Protein AF-A0A444UXT3-F1 (afdb_monomer)

Solvent-accessible surface area (backbone atoms only — not comparable to full-atom values): 14516 Å² total; per-residue (Å²): 135,89,85,90,87,90,87,83,89,86,95,83,74,72,65,61,58,56,51,48,54,50,47,52,52,50,51,53,50,49,52,51,51,50,54,50,49,53,50,52,52,52,52,48,54,50,49,54,51,50,50,54,51,49,53,53,48,53,54,51,52,53,52,50,53,52,50,51,55,53,48,54,52,49,54,50,49,54,53,49,53,52,50,51,54,50,50,53,53,51,51,50,52,51,50,57,51,49,54,50,51,51,52,54,51,50,53,53,46,53,54,48,52,54,50,52,51,52,50,52,50,52,52,51,52,50,51,53,54,50,52,52,49,53,51,52,52,53,50,50,56,52,51,52,51,54,49,52,51,52,52,54,52,50,54,52,50,52,50,50,51,52,52,53,40,52,51,35,52,53,49,32,56,52,51,30,62,73,71,70,48,85,73,80,91,66,57,85,85,43,50,65,61,35,46,53,51,45,51,51,52,55,49,49,65,60,44,51,58,53,54,50,50,52,49,53,51,46,54,49,42,52,75,70,68,52,55,72,67,60,50,49,49,51,39,49,76,73,71,45,74,77,82,76,77,71,74,90,80,79,88,82,90,87,133

pLDDT: mean 83.23, std 18.37, range [33.72, 98.69]

InterPro domains:
  IPR025252 Domain of unknown function DUF4200 [PF13863] (17-72)
  IPR051147 Cilia- and flagella-associated domain-containing protein [PTHR21683] (71-203)

Sequence (255 aa):
MPEREDEYLTPATTPEKKRREMSEVKQALAAQKEEFQMKMESLQQRREELERREEQLKESLLKFNKFLKLQEIREMIGRFDTLISTREQLLRKASDNQEKLESQRLELHHFTEDKSTQVLYYNNELATLQGCLDQACSNTVKWESTWNHIQNTAAKKTLLLGQIKMASVNLLQLVNKQAGVQEADIPIEDTDGQLKRVRAEIASSFLLPKTLRIQCQASFLRQSGFSAELVSSFLIHSGFSAELASSDTQDSVQS

Mean predicted aligned error: 17.93 Å

Radius of gyration: 91.82 Å; Cα contacts (8 Å, |Δi|>4): 42; chains: 1; bounding box: 179×39×262 Å

Structure (mmCIF, N/CA/C/O backbone):
data_AF-A0A444UXT3-F1
#
_entry.id   AF-A0A444UXT3-F1
#
loop_
_atom_site.group_PDB
_atom_site.id
_atom_site.type_symbol
_atom_site.label_atom_id
_atom_site.label_alt_id
_atom_site.label_comp_id
_atom_site.label_asym_id
_atom_site.label_entity_id
_atom_site.label_seq_id
_atom_site.pdbx_PDB_ins_code
_atom_site.Cartn_x
_atom_site.Cartn_y
_atom_site.Cartn_z
_atom_site.occupancy
_atom_site.B_iso_or_equiv
_atom_site.auth_seq_id
_atom_site.auth_comp_id
_atom_site.auth_asym_id
_atom_site.auth_atom_id
_atom_site.pdbx_PDB_model_num
ATOM 1 N N . MET A 1 1 ? -97.685 27.937 139.722 1.00 45.00 1 MET A N 1
ATOM 2 C CA . MET A 1 1 ? -97.814 27.022 140.879 1.00 45.00 1 MET A CA 1
ATOM 3 C C . MET A 1 1 ? -99.124 26.281 140.709 1.00 45.00 1 MET A C 1
ATOM 5 O O . MET A 1 1 ? -100.055 26.959 140.280 1.00 45.00 1 MET A O 1
ATOM 9 N N . PRO A 1 2 ? -99.214 24.961 140.953 1.00 53.94 2 PRO A N 1
ATOM 10 C CA . PRO A 1 2 ? -98.415 24.117 141.874 1.00 53.94 2 PRO A CA 1
ATOM 11 C C . PRO A 1 2 ? -97.782 22.904 141.132 1.00 53.94 2 PRO A C 1
ATOM 13 O O . PRO A 1 2 ? -97.820 22.899 139.907 1.00 53.94 2 PRO A O 1
ATOM 16 N N . GLU A 1 3 ? -97.257 21.813 141.701 1.00 38.88 3 GLU A N 1
ATOM 17 C CA . GLU A 1 3 ? -96.342 21.453 142.811 1.00 38.88 3 GLU A CA 1
ATOM 18 C C . GLU A 1 3 ? -95.907 19.980 142.541 1.00 38.88 3 GLU A C 1
ATOM 20 O O . GLU A 1 3 ? -96.409 19.353 141.610 1.00 38.88 3 GLU A O 1
ATOM 25 N N . ARG A 1 4 ? -94.918 19.470 143.288 1.00 51.22 4 ARG A N 1
ATOM 26 C CA . ARG A 1 4 ? -94.124 18.231 143.092 1.00 51.22 4 ARG A CA 1
ATOM 27 C C . ARG A 1 4 ? -94.832 16.934 143.539 1.00 51.22 4 ARG A C 1
ATOM 29 O O . ARG A 1 4 ? -95.696 17.016 144.399 1.00 51.22 4 ARG A O 1
ATOM 36 N N . GLU A 1 5 ? -94.373 15.769 143.050 1.00 42.00 5 GLU A N 1
ATOM 37 C CA . GLU A 1 5 ? -93.672 14.713 143.836 1.00 42.00 5 GLU A CA 1
ATOM 38 C C . GLU A 1 5 ? -93.194 13.516 142.963 1.00 42.00 5 GLU A C 1
ATOM 40 O O . GLU A 1 5 ? -93.576 13.392 141.802 1.00 42.00 5 GLU A O 1
ATOM 45 N N . ASP A 1 6 ? -92.254 12.740 143.518 1.00 47.31 6 ASP A N 1
ATOM 46 C CA . ASP A 1 6 ? -91.139 11.968 142.924 1.00 47.31 6 ASP A CA 1
ATOM 47 C C . ASP A 1 6 ? -91.431 10.551 142.368 1.00 47.31 6 ASP A C 1
ATOM 49 O O . ASP A 1 6 ? -92.284 9.861 142.910 1.00 47.31 6 ASP A O 1
ATOM 53 N N . GLU A 1 7 ? -90.602 10.042 141.423 1.00 38.78 7 GLU A N 1
ATOM 54 C CA . GLU A 1 7 ? -90.198 8.607 141.376 1.00 38.78 7 GLU A CA 1
ATOM 55 C C . GLU A 1 7 ? -88.977 8.296 140.446 1.00 38.78 7 GLU A C 1
ATOM 57 O O . GLU A 1 7 ? -89.077 8.250 139.225 1.00 38.78 7 GLU A O 1
ATOM 62 N N . TYR A 1 8 ? -87.799 8.116 141.065 1.00 46.19 8 TYR A N 1
ATOM 63 C CA . TYR A 1 8 ? -86.639 7.242 140.751 1.00 46.19 8 TYR A CA 1
ATOM 64 C C . TYR A 1 8 ? -86.106 6.957 139.305 1.00 46.19 8 TYR A C 1
ATOM 66 O O . TYR A 1 8 ? -86.736 6.272 138.515 1.00 46.19 8 TYR A O 1
ATOM 74 N N . LEU A 1 9 ? -84.803 7.280 139.098 1.00 42.97 9 LEU A N 1
ATOM 75 C CA . LEU A 1 9 ? -83.731 6.550 138.342 1.00 42.97 9 LEU A CA 1
ATOM 76 C C . LEU A 1 9 ? -83.944 6.247 136.827 1.00 42.97 9 LEU A C 1
ATOM 78 O O . LEU A 1 9 ? -84.867 5.552 136.434 1.00 42.97 9 LEU A O 1
ATOM 82 N N . THR A 1 10 ? -83.039 6.572 135.883 1.00 42.78 10 THR A N 1
ATOM 83 C CA . THR A 1 10 ? -81.743 5.878 135.634 1.00 42.78 10 THR A CA 1
ATOM 84 C C . THR A 1 10 ? -80.995 6.511 134.421 1.00 42.78 10 THR A C 1
ATOM 86 O O . THR A 1 10 ? -81.644 6.842 133.427 1.00 42.78 10 THR A O 1
ATOM 89 N N . PRO A 1 11 ? -79.647 6.640 134.419 1.00 49.66 11 PRO A N 1
ATOM 90 C CA . PRO A 1 11 ? -78.851 7.167 133.299 1.00 49.66 11 PRO A CA 1
ATOM 91 C C . PRO A 1 11 ? -78.316 6.049 132.377 1.00 49.66 11 PRO A C 1
ATOM 93 O O . PRO A 1 11 ? -77.405 5.326 132.770 1.00 49.66 11 PRO A O 1
ATOM 96 N N . ALA A 1 12 ? -78.839 5.890 131.148 1.00 38.19 12 ALA A N 1
ATOM 97 C CA . ALA A 1 12 ? -78.372 4.80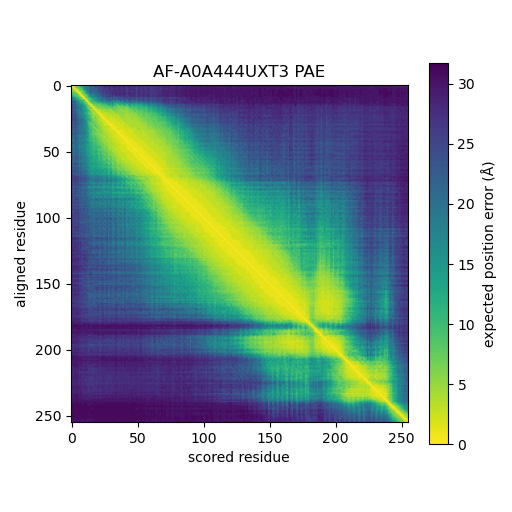9 130.253 1.00 38.19 12 ALA A CA 1
ATOM 98 C C . ALA A 1 12 ? -78.619 4.974 128.728 1.00 38.19 12 ALA A C 1
ATOM 100 O O . ALA A 1 12 ? -78.831 3.976 128.048 1.00 38.19 12 ALA A O 1
ATOM 101 N N . THR A 1 13 ? -78.593 6.175 128.131 1.00 49.41 13 THR A N 1
ATOM 102 C CA . THR A 1 13 ? -78.930 6.337 126.684 1.00 49.41 13 THR A CA 1
ATOM 103 C C . THR A 1 13 ? -77.852 6.967 125.790 1.00 49.41 13 THR A C 1
ATOM 105 O O . THR A 1 13 ? -78.017 7.036 124.573 1.00 49.41 13 THR A O 1
ATOM 108 N N . THR A 1 14 ? -76.690 7.345 126.325 1.00 54.53 14 THR A N 1
ATOM 109 C CA . THR A 1 14 ? -75.531 7.818 125.539 1.00 54.53 14 THR A CA 1
ATOM 110 C C . THR A 1 14 ? -74.633 6.742 124.885 1.00 54.53 14 THR A C 1
ATOM 112 O O . THR A 1 14 ? -73.992 7.082 123.886 1.00 54.53 14 THR A O 1
ATOM 115 N N . PRO A 1 15 ? -74.548 5.469 125.338 1.00 57.19 15 PRO A N 1
ATOM 116 C CA . PRO A 1 15 ? -73.658 4.488 124.704 1.00 57.19 15 PRO A CA 1
ATOM 117 C C . PRO A 1 15 ? -74.245 3.842 123.437 1.00 57.19 15 PRO A C 1
ATOM 119 O O . PRO A 1 15 ? -73.481 3.464 122.551 1.00 57.19 15 PRO A O 1
ATOM 122 N N . GLU A 1 16 ? -75.572 3.750 123.291 1.00 56.34 16 GLU A N 1
ATOM 123 C CA . GLU A 1 16 ? -76.188 3.075 122.134 1.00 56.34 16 GLU A CA 1
ATOM 124 C C . GLU A 1 16 ? -76.110 3.883 120.833 1.00 56.34 16 GLU A C 1
ATOM 126 O O . GLU A 1 16 ? -75.834 3.312 119.777 1.00 56.34 16 GLU A O 1
ATOM 131 N N . LYS A 1 17 ? -76.265 5.214 120.896 1.00 61.91 17 LYS A N 1
ATOM 132 C CA . LYS A 1 17 ? -76.068 6.099 119.731 1.00 61.91 17 LYS A CA 1
ATOM 133 C C . LYS A 1 17 ? -74.624 6.066 119.229 1.00 61.91 17 LYS A C 1
ATOM 135 O O . LYS A 1 17 ? -74.406 5.815 118.050 1.00 61.91 17 LYS A O 1
ATOM 140 N N . LYS A 1 18 ? -73.641 6.174 120.133 1.00 62.97 18 LYS A N 1
ATOM 141 C CA . LYS A 1 18 ? -72.213 6.035 119.790 1.00 62.97 18 LYS A CA 1
ATOM 142 C C . LYS A 1 18 ? -71.876 4.655 119.221 1.00 62.97 18 LYS A C 1
ATOM 144 O O . LYS A 1 18 ? -70.976 4.532 118.398 1.00 62.97 18 LYS A O 1
ATOM 149 N N . ARG A 1 19 ? -72.591 3.605 119.640 1.00 68.31 19 ARG A N 1
ATOM 150 C CA . ARG A 1 19 ? -72.420 2.239 119.125 1.00 68.31 19 ARG A CA 1
ATOM 151 C C . ARG A 1 19 ? -73.025 2.061 117.726 1.00 68.31 19 ARG A C 1
ATOM 153 O O . ARG A 1 19 ? -72.431 1.344 116.927 1.00 68.31 19 ARG A O 1
ATOM 160 N N . ARG A 1 20 ? -74.139 2.737 117.408 1.00 70.81 20 ARG A N 1
ATOM 161 C CA . ARG A 1 20 ? -74.702 2.809 116.043 1.00 70.81 20 ARG A CA 1
ATOM 162 C C . ARG A 1 20 ? -73.823 3.633 115.106 1.00 70.81 20 ARG A C 1
ATOM 164 O O . ARG A 1 20 ? -73.436 3.114 114.070 1.00 70.81 20 ARG A O 1
ATOM 171 N N . GLU A 1 21 ? -73.390 4.820 115.521 1.00 74.81 21 GLU A N 1
ATOM 172 C CA . GLU A 1 21 ? -72.454 5.658 114.753 1.00 74.81 21 GLU A CA 1
ATOM 173 C C . GLU A 1 21 ? -71.124 4.928 114.498 1.00 74.81 21 GLU A C 1
ATOM 175 O O . GLU A 1 21 ? -70.610 4.919 113.385 1.00 74.81 21 GLU A O 1
ATOM 180 N N . MET A 1 22 ? -70.582 4.224 115.500 1.00 74.31 22 MET A N 1
ATOM 181 C CA . MET A 1 22 ? -69.379 3.403 115.325 1.00 74.31 22 MET A CA 1
ATOM 182 C C . MET A 1 22 ? -69.622 2.192 114.410 1.00 74.31 22 MET A C 1
ATOM 184 O O . MET A 1 22 ? -68.702 1.770 113.715 1.00 74.31 22 MET A O 1
ATOM 188 N N . SER A 1 23 ? -70.830 1.621 114.403 1.00 78.88 23 SER A N 1
ATOM 189 C CA . SER A 1 23 ? -71.208 0.544 113.480 1.00 78.88 23 SER A CA 1
ATOM 190 C C . SER A 1 23 ? -71.317 1.055 112.044 1.00 78.88 23 SER A C 1
ATOM 192 O O . SER A 1 23 ? -70.774 0.424 111.147 1.00 78.88 23 SER A O 1
ATOM 194 N N . GLU A 1 24 ? -71.945 2.210 111.831 1.00 81.94 24 GLU A N 1
ATOM 195 C CA . GLU A 1 24 ? -72.079 2.863 110.523 1.00 81.94 24 GLU A CA 1
ATOM 196 C C . GLU A 1 24 ? -70.716 3.289 109.967 1.00 81.94 24 GLU A C 1
ATOM 198 O O . GLU A 1 24 ? -70.397 2.980 108.822 1.00 81.94 24 GLU A O 1
ATOM 203 N N . VAL A 1 25 ? -69.853 3.895 110.791 1.00 82.31 25 VAL A N 1
ATOM 204 C CA . VAL A 1 25 ? -68.474 4.242 110.406 1.00 82.31 25 VAL A CA 1
ATOM 205 C C . VAL A 1 25 ? -67.654 2.990 110.087 1.00 82.31 25 VAL A C 1
ATOM 207 O O . VAL A 1 25 ? -66.904 2.983 109.113 1.00 82.31 25 VAL A O 1
ATOM 210 N N . LYS A 1 26 ? -67.802 1.901 110.856 1.00 81.31 26 LYS A N 1
ATOM 211 C CA . LYS A 1 26 ? -67.137 0.619 110.557 1.00 81.31 26 LYS A CA 1
ATOM 212 C C . LYS A 1 26 ? -67.637 -0.004 109.255 1.00 81.31 26 LYS A C 1
ATOM 214 O O . LYS A 1 26 ? -66.832 -0.556 108.513 1.00 81.31 26 LYS A O 1
ATOM 219 N N . GLN A 1 27 ? -68.934 0.082 108.977 1.00 84.69 27 GLN A N 1
ATOM 220 C CA . GLN A 1 27 ? -69.543 -0.456 107.763 1.00 84.69 27 GLN A CA 1
ATOM 221 C C . GLN A 1 27 ? -69.148 0.373 106.529 1.00 84.69 27 GLN A C 1
ATOM 223 O O . GLN A 1 27 ? -68.786 -0.200 105.505 1.00 84.69 27 GLN A O 1
ATOM 228 N N . ALA A 1 28 ? -69.096 1.703 106.651 1.00 84.88 28 ALA A N 1
ATOM 229 C CA . ALA A 1 28 ? -68.577 2.606 105.623 1.00 84.88 28 ALA A CA 1
ATOM 230 C C . ALA A 1 28 ? -67.076 2.387 105.360 1.00 84.88 28 ALA A C 1
ATOM 232 O O . ALA A 1 28 ? -66.649 2.355 104.208 1.00 84.88 28 ALA A O 1
ATOM 233 N N . LEU A 1 29 ? -66.279 2.166 106.412 1.00 85.94 29 LEU A N 1
ATOM 234 C CA . LEU A 1 29 ? -64.861 1.820 106.290 1.00 85.94 29 LEU A CA 1
ATOM 235 C C . LEU A 1 29 ? -64.663 0.456 105.608 1.00 85.94 29 LEU A C 1
ATOM 237 O O . LEU A 1 29 ? -63.753 0.306 104.797 1.00 85.94 29 LEU A O 1
ATOM 241 N N . ALA A 1 30 ? -65.512 -0.532 105.911 1.00 86.62 30 ALA A N 1
ATOM 242 C CA . ALA A 1 30 ? -65.484 -1.839 105.256 1.00 86.62 30 ALA A CA 1
ATOM 243 C C . ALA A 1 30 ? -65.825 -1.733 103.760 1.00 86.62 30 ALA A C 1
ATOM 245 O O . ALA A 1 30 ? -65.075 -2.256 102.939 1.00 86.62 30 ALA A O 1
ATOM 246 N N . ALA A 1 31 ? -66.874 -0.983 103.408 1.00 87.81 31 ALA A N 1
ATOM 247 C CA . ALA A 1 31 ? -67.251 -0.724 102.019 1.00 87.81 31 ALA A CA 1
ATOM 248 C C . ALA A 1 31 ? -66.147 0.024 101.246 1.00 87.81 31 ALA A C 1
ATOM 250 O O . ALA A 1 31 ? -65.811 -0.351 100.126 1.00 87.81 31 ALA A O 1
ATOM 251 N N . GLN A 1 32 ? -65.513 1.031 101.859 1.00 89.12 32 GLN A N 1
ATOM 252 C CA . GLN A 1 32 ? -64.385 1.748 101.255 1.00 89.12 32 GLN A CA 1
ATOM 253 C C . GLN A 1 32 ? -63.178 0.826 101.023 1.00 89.12 32 GLN A C 1
ATOM 255 O O . GLN A 1 32 ? -62.493 0.937 100.006 1.00 89.12 32 GLN A O 1
ATOM 260 N N . LYS A 1 33 ? -62.911 -0.094 101.957 1.00 89.25 33 LYS A N 1
ATOM 261 C CA . LYS A 1 33 ? -61.823 -1.072 101.844 1.00 89.25 33 LYS A CA 1
ATOM 262 C C . LYS A 1 33 ? -62.081 -2.075 100.716 1.00 89.25 33 LYS A C 1
ATOM 264 O O . LYS A 1 33 ? -61.150 -2.415 99.995 1.00 89.25 33 LYS A O 1
ATOM 269 N N . GLU A 1 34 ? -63.327 -2.505 100.545 1.00 91.25 34 GLU A N 1
ATOM 270 C CA . GLU A 1 34 ? -63.758 -3.389 99.458 1.00 91.25 34 GLU A CA 1
ATOM 271 C C . GLU A 1 34 ? -63.701 -2.689 98.090 1.00 91.25 34 GLU A C 1
ATOM 273 O O . GLU A 1 34 ? -63.161 -3.241 97.134 1.00 91.25 34 GLU A O 1
ATOM 278 N N . GLU A 1 35 ? -64.141 -1.431 97.997 1.00 89.88 35 GLU A N 1
ATOM 279 C CA . GLU A 1 35 ? -64.020 -0.631 96.771 1.00 89.88 35 GLU A CA 1
ATOM 280 C C . GLU A 1 35 ? -62.550 -0.393 96.386 1.00 89.88 35 GLU A C 1
ATOM 282 O O . GLU A 1 35 ? -62.177 -0.488 95.212 1.00 89.88 35 GLU A O 1
ATOM 287 N N . PHE A 1 36 ? -61.694 -0.116 97.375 1.00 91.69 36 PHE A N 1
ATOM 288 C CA . PHE A 1 36 ? -60.255 0.013 97.163 1.00 91.69 36 PHE A CA 1
ATOM 289 C C . PHE A 1 36 ? -59.638 -1.310 96.696 1.00 91.69 36 PHE A C 1
ATOM 291 O O . PHE A 1 36 ? -58.827 -1.307 95.772 1.00 91.69 36 PHE A O 1
ATOM 298 N N . GLN A 1 37 ? -60.058 -2.437 97.278 1.00 92.88 37 GLN A N 1
ATOM 299 C CA . GLN A 1 37 ? -59.615 -3.773 96.881 1.00 92.88 37 GLN A CA 1
ATOM 300 C C . GLN A 1 37 ? -60.001 -4.088 95.427 1.00 92.88 37 GLN A C 1
ATOM 302 O O . GLN A 1 37 ? -59.131 -4.442 94.634 1.00 92.88 37 GLN A O 1
ATOM 307 N N . MET A 1 38 ? -61.258 -3.856 95.034 1.00 92.44 38 MET A N 1
ATOM 308 C CA . MET A 1 38 ? -61.710 -4.042 93.647 1.00 92.44 38 MET A CA 1
ATOM 309 C C . MET A 1 38 ? -60.954 -3.142 92.658 1.00 92.44 38 MET A C 1
ATOM 311 O O . MET A 1 38 ? -60.564 -3.583 91.575 1.00 92.44 38 MET A O 1
ATOM 315 N N . LYS A 1 39 ? -60.703 -1.874 93.022 1.00 93.00 39 LYS A N 1
ATOM 316 C CA . LYS A 1 39 ? -59.887 -0.955 92.208 1.00 93.00 39 LYS A CA 1
ATOM 317 C C . LYS A 1 39 ? -58.449 -1.450 92.066 1.00 93.00 39 LYS A C 1
ATOM 319 O O . LYS A 1 39 ? -57.904 -1.389 90.966 1.00 93.00 39 LYS A O 1
ATOM 324 N N . MET A 1 40 ? -57.844 -1.950 93.143 1.00 92.94 40 MET A N 1
ATOM 325 C CA . MET A 1 40 ? -56.494 -2.516 93.111 1.00 92.94 40 MET A CA 1
ATOM 326 C C . MET A 1 40 ? -56.416 -3.754 92.215 1.00 92.94 40 MET A C 1
ATOM 328 O O . MET A 1 40 ? -55.488 -3.855 91.418 1.00 92.94 40 MET A O 1
ATOM 332 N N . GLU A 1 41 ? -57.403 -4.647 92.274 1.00 94.00 41 GLU A N 1
ATOM 333 C CA . GLU A 1 41 ? -57.483 -5.830 91.407 1.00 94.00 41 GLU A CA 1
ATOM 334 C C . GLU A 1 41 ? -57.672 -5.455 89.931 1.00 94.00 41 GLU A C 1
ATOM 336 O O . GLU A 1 41 ? -56.974 -5.981 89.066 1.00 94.00 41 GLU A O 1
ATOM 341 N N . SER A 1 42 ? -58.543 -4.488 89.629 1.00 94.06 42 SER A N 1
ATOM 342 C CA . SER A 1 42 ? -58.733 -3.982 88.263 1.00 94.06 42 SER A CA 1
ATOM 343 C C . SER A 1 42 ? -57.463 -3.328 87.703 1.00 94.06 42 SER A C 1
ATOM 345 O O . SER A 1 42 ? -57.075 -3.587 86.561 1.00 94.06 42 SER A O 1
ATOM 347 N N . LEU A 1 43 ? -56.774 -2.516 88.513 1.00 94.81 43 LEU A N 1
ATOM 348 C CA . LEU A 1 43 ? -55.492 -1.915 88.140 1.00 94.81 43 LEU A CA 1
ATOM 349 C C . LEU A 1 43 ? -54.403 -2.974 87.942 1.00 94.81 43 LEU A C 1
ATOM 351 O O . LEU A 1 43 ? -53.591 -2.834 87.028 1.00 94.81 43 LEU A O 1
ATOM 355 N N . GLN A 1 44 ? -54.390 -4.026 88.762 1.00 94.31 44 GLN A N 1
ATOM 356 C CA . GLN A 1 44 ? -53.461 -5.146 88.637 1.00 94.31 44 GLN A CA 1
ATOM 357 C C . GLN A 1 44 ? -53.697 -5.919 87.332 1.00 94.31 44 GLN A C 1
ATOM 359 O O . GLN A 1 44 ? -52.768 -6.073 86.543 1.00 94.31 44 GLN A O 1
ATOM 364 N N . GLN A 1 45 ? -54.945 -6.291 87.034 1.00 95.56 45 GLN A N 1
ATOM 365 C CA . GLN A 1 45 ? -55.312 -6.933 85.766 1.00 95.56 45 GLN A CA 1
ATOM 366 C C . GLN A 1 45 ? -54.952 -6.062 84.562 1.00 95.56 45 GLN A C 1
ATOM 368 O O . GLN A 1 45 ? -54.437 -6.552 83.556 1.00 95.56 45 GLN A O 1
ATOM 373 N N . ARG A 1 46 ? -55.193 -4.748 84.659 1.00 95.25 46 ARG A N 1
ATOM 374 C CA . ARG A 1 46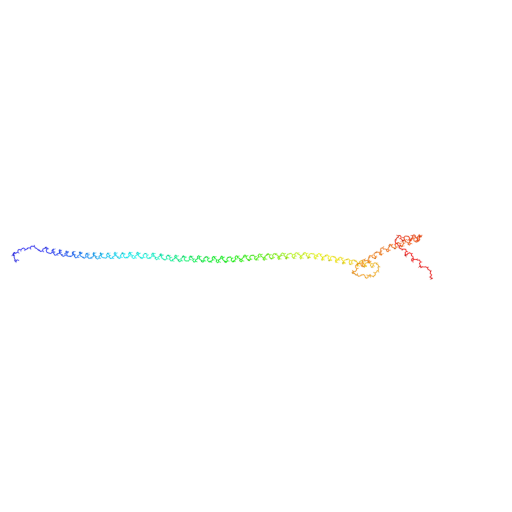 ? -54.841 -3.810 83.594 1.00 95.25 46 ARG A CA 1
ATOM 375 C C . ARG A 1 46 ? -53.330 -3.714 83.400 1.00 95.25 46 ARG A C 1
ATOM 377 O O . ARG A 1 46 ? -52.886 -3.614 82.260 1.00 95.25 46 ARG A O 1
ATOM 384 N N . ARG A 1 47 ? -52.551 -3.752 84.483 1.00 95.94 47 ARG A N 1
ATOM 385 C CA . ARG A 1 47 ? -51.085 -3.770 84.439 1.00 95.94 47 ARG A CA 1
ATOM 386 C C . ARG A 1 47 ? -50.578 -5.033 83.746 1.00 95.94 47 ARG A C 1
ATOM 388 O O . ARG A 1 47 ? -49.811 -4.914 82.802 1.00 95.94 47 ARG A O 1
ATOM 395 N N . GLU A 1 48 ? -51.081 -6.201 84.133 1.00 96.25 48 GLU A N 1
ATOM 396 C CA . GLU A 1 48 ? -50.720 -7.492 83.527 1.00 96.25 48 GLU A CA 1
ATOM 397 C C . GLU A 1 48 ? -51.130 -7.578 82.048 1.00 96.25 48 GLU A C 1
ATOM 399 O O . GLU A 1 48 ? -50.426 -8.155 81.219 1.00 96.25 48 GLU A O 1
ATOM 404 N N . GLU A 1 49 ? -52.274 -6.997 81.678 1.00 96.56 49 GLU A N 1
ATOM 405 C CA . GLU A 1 49 ? -52.688 -6.910 80.279 1.00 96.56 49 GLU A CA 1
ATOM 406 C C . GLU A 1 49 ? -51.773 -5.987 79.467 1.00 96.56 49 GLU A C 1
ATOM 408 O O . GLU A 1 49 ? -51.408 -6.324 78.339 1.00 96.56 49 GLU A O 1
ATOM 413 N N . LEU A 1 50 ? -51.408 -4.830 80.024 1.00 95.69 50 LEU A N 1
ATOM 414 C CA . LEU A 1 50 ? -50.470 -3.908 79.388 1.00 95.69 50 LEU A CA 1
ATOM 415 C C . LEU A 1 50 ? -49.089 -4.546 79.226 1.00 95.69 50 LEU A C 1
ATOM 417 O O . LEU A 1 50 ? -48.509 -4.418 78.154 1.00 95.69 50 LEU A O 1
ATOM 421 N N . GLU A 1 51 ? -48.614 -5.282 80.228 1.00 96.19 51 GLU A N 1
ATOM 422 C CA . GLU A 1 51 ? -47.330 -5.986 80.200 1.00 96.19 51 GLU A CA 1
ATOM 423 C C . GLU A 1 51 ? -47.310 -7.072 79.112 1.00 96.19 51 GLU A C 1
ATOM 425 O O . GLU A 1 51 ? -46.426 -7.075 78.255 1.00 96.19 51 GLU A O 1
ATOM 430 N N . ARG A 1 52 ? -48.369 -7.892 79.015 1.00 96.62 52 ARG A N 1
ATOM 431 C CA . ARG A 1 52 ? -48.525 -8.856 77.908 1.00 96.62 52 ARG A CA 1
ATOM 432 C C . ARG A 1 52 ? -48.542 -8.188 76.535 1.00 96.62 52 ARG A C 1
ATOM 434 O O . ARG A 1 52 ? -47.954 -8.704 75.586 1.00 96.62 52 ARG A O 1
ATOM 441 N N . ARG A 1 53 ? -49.244 -7.059 76.394 1.00 94.94 53 ARG A N 1
ATOM 442 C CA . ARG A 1 53 ? -49.287 -6.311 75.125 1.00 94.94 53 ARG A CA 1
ATOM 443 C C . ARG A 1 53 ? -47.923 -5.719 74.783 1.00 94.94 53 ARG A C 1
ATOM 445 O O . ARG A 1 53 ? -47.546 -5.719 73.614 1.00 94.94 53 ARG A O 1
ATOM 452 N N . GLU A 1 54 ? -47.187 -5.235 75.777 1.00 95.00 54 GLU A N 1
ATOM 453 C CA . GLU A 1 54 ? -45.832 -4.718 75.602 1.00 95.00 54 GLU A CA 1
ATOM 454 C C . GLU A 1 54 ? -44.881 -5.816 75.108 1.00 95.00 54 GLU A C 1
ATOM 456 O O . GLU A 1 54 ? -44.148 -5.598 74.143 1.00 95.00 54 GLU A O 1
ATOM 461 N N . GLU A 1 55 ? -44.928 -7.010 75.700 1.00 96.12 55 GLU A N 1
ATOM 462 C CA . GLU A 1 55 ? -44.127 -8.159 75.259 1.00 96.12 55 GLU A CA 1
ATOM 463 C C . GLU A 1 55 ? -44.470 -8.591 73.832 1.00 96.12 55 GLU A C 1
ATOM 465 O O . GLU A 1 55 ? -43.572 -8.751 73.000 1.00 96.12 55 GLU A O 1
ATOM 470 N N . GLN A 1 56 ? -45.760 -8.673 73.495 1.00 95.56 56 GLN A N 1
ATOM 471 C CA . GLN A 1 56 ? -46.201 -8.959 72.127 1.00 95.56 56 GLN A CA 1
ATOM 472 C C . GLN A 1 56 ? -45.703 -7.907 71.125 1.00 95.56 56 GLN A C 1
ATOM 474 O O . GLN A 1 56 ? -45.246 -8.256 70.031 1.00 95.56 56 GLN A O 1
ATOM 479 N N . LEU A 1 57 ? -45.742 -6.619 71.491 1.00 94.44 57 LEU A N 1
ATOM 480 C CA . LEU A 1 57 ? -45.198 -5.554 70.651 1.00 94.44 57 LEU A CA 1
ATOM 481 C C . LEU A 1 57 ? -43.684 -5.700 70.473 1.00 94.44 57 LEU A C 1
ATOM 483 O O . LEU A 1 57 ? -43.210 -5.634 69.337 1.00 94.44 57 LEU A O 1
ATOM 487 N N . LYS A 1 58 ? -42.930 -5.941 71.552 1.00 94.62 58 LYS A N 1
ATOM 488 C CA . LYS A 1 58 ? -41.474 -6.161 71.496 1.00 94.62 58 LYS A CA 1
ATOM 489 C C . LYS A 1 58 ? -41.128 -7.319 70.562 1.00 94.62 58 LYS A C 1
ATOM 491 O O . LYS A 1 58 ? -40.272 -7.166 69.690 1.00 94.62 58 LYS A O 1
ATOM 496 N N . GLU A 1 59 ? -41.831 -8.444 70.669 1.00 95.88 59 GLU A N 1
ATOM 497 C CA . GLU A 1 59 ? -41.637 -9.576 69.762 1.00 95.88 59 GLU A CA 1
ATOM 498 C C . GLU A 1 59 ? -41.944 -9.228 68.302 1.00 95.88 59 GLU A C 1
ATOM 500 O O . GLU A 1 59 ? -41.196 -9.613 67.397 1.00 95.88 59 GLU A O 1
ATOM 505 N N . SER A 1 60 ? -43.041 -8.508 68.052 1.00 94.00 60 SER A N 1
ATOM 506 C CA . SER A 1 60 ? -43.429 -8.099 66.699 1.00 94.00 60 SER A CA 1
ATOM 507 C C . SER A 1 60 ? -42.394 -7.159 66.069 1.00 94.00 60 SER A C 1
ATOM 509 O O . SER A 1 60 ? -42.017 -7.350 64.911 1.00 94.00 60 SER A O 1
ATOM 511 N N . LEU A 1 61 ? -41.844 -6.222 66.850 1.00 93.44 61 LEU A N 1
ATOM 512 C CA . LEU A 1 61 ? -40.792 -5.300 66.422 1.00 93.44 61 LEU A CA 1
ATOM 513 C C . LEU A 1 61 ? -39.489 -6.027 66.090 1.00 93.44 61 LEU A C 1
ATOM 515 O O . LEU A 1 61 ? -38.831 -5.682 65.105 1.00 93.44 61 LEU A O 1
ATOM 519 N N . LEU A 1 62 ? -39.120 -7.046 66.871 1.00 94.25 62 LEU A N 1
ATOM 520 C CA . LEU A 1 62 ? -37.948 -7.880 66.594 1.00 94.25 62 LEU A CA 1
ATOM 521 C C . LEU A 1 62 ? -38.120 -8.676 65.295 1.00 94.25 62 LEU A C 1
ATOM 523 O O . LEU A 1 62 ? -37.213 -8.698 64.458 1.00 94.25 62 LEU A O 1
ATOM 527 N N . LYS A 1 63 ? -39.292 -9.293 65.094 1.00 93.94 63 LYS A N 1
ATOM 528 C CA . LYS A 1 63 ? -39.628 -10.028 63.862 1.00 93.94 63 LYS A CA 1
ATOM 529 C C . LYS A 1 63 ? -39.597 -9.102 62.643 1.00 93.94 63 LYS A C 1
ATOM 531 O O . LYS A 1 63 ? -38.987 -9.454 61.634 1.00 93.94 63 LYS A O 1
ATOM 536 N N . PHE A 1 64 ? -40.179 -7.908 62.758 1.00 92.81 64 PHE A N 1
ATOM 537 C CA . PHE A 1 64 ? -40.199 -6.907 61.693 1.00 92.81 64 PHE A CA 1
ATOM 538 C C . PHE A 1 64 ? -38.792 -6.404 61.341 1.00 92.81 64 PHE A C 1
ATOM 540 O O . PHE A 1 64 ? -38.408 -6.427 60.174 1.00 92.81 64 PHE A O 1
ATOM 547 N N . ASN A 1 65 ? -37.972 -6.056 62.339 1.00 91.56 65 ASN A N 1
ATOM 548 C CA . ASN A 1 65 ? -36.576 -5.665 62.112 1.00 91.56 65 ASN A CA 1
ATOM 549 C C . ASN A 1 65 ? -35.766 -6.768 61.423 1.00 91.56 65 ASN A C 1
ATOM 551 O O . ASN A 1 65 ? -34.991 -6.497 60.507 1.00 91.56 65 ASN A O 1
ATOM 555 N N . LYS A 1 66 ? -35.940 -8.026 61.847 1.00 93.00 66 LYS A N 1
ATOM 556 C CA . LYS A 1 66 ? -35.271 -9.166 61.211 1.00 93.00 66 LYS A CA 1
ATOM 557 C C . LYS A 1 66 ? -35.714 -9.328 59.757 1.00 93.00 66 LYS A C 1
ATOM 559 O O . LYS A 1 66 ? -34.873 -9.576 58.899 1.00 93.00 66 LYS A O 1
ATOM 564 N N . PHE A 1 67 ? -37.009 -9.183 59.480 1.00 93.62 67 PHE A N 1
ATOM 565 C CA . PHE A 1 67 ? -37.537 -9.238 58.120 1.00 93.62 67 PHE A CA 1
ATOM 566 C C . PHE A 1 67 ? -36.925 -8.151 57.232 1.00 93.62 67 PHE A C 1
ATOM 568 O O . PHE A 1 67 ? -36.417 -8.490 56.166 1.00 93.62 67 PHE A O 1
ATOM 575 N N . LEU A 1 68 ? -36.902 -6.891 57.685 1.00 91.19 68 LEU A N 1
ATOM 576 C CA . LEU A 1 68 ? -36.309 -5.780 56.933 1.00 91.19 68 LEU A CA 1
ATOM 577 C C . LEU A 1 68 ? -34.837 -6.040 56.598 1.00 91.19 68 LEU A C 1
ATOM 579 O O . LEU A 1 68 ? -34.469 -6.014 55.428 1.00 91.19 68 LEU A O 1
ATOM 583 N N . LYS A 1 69 ? -34.024 -6.420 57.593 1.00 92.88 69 LYS A N 1
ATOM 584 C CA . LYS A 1 69 ? -32.607 -6.762 57.374 1.00 92.88 69 LYS A CA 1
ATOM 585 C C . LYS A 1 69 ? -32.430 -7.882 56.346 1.00 92.88 69 LYS A C 1
ATOM 587 O O . LYS A 1 69 ? -31.541 -7.822 55.506 1.00 92.88 69 LYS A O 1
ATOM 592 N N . LEU A 1 70 ? -33.273 -8.917 56.395 1.00 91.75 70 LEU A N 1
ATOM 593 C CA . LEU A 1 70 ? -33.213 -10.021 55.432 1.00 91.75 70 LEU A CA 1
ATOM 594 C C . LEU A 1 70 ? -33.655 -9.607 54.021 1.00 91.75 70 LEU A C 1
ATOM 596 O O . LEU A 1 70 ? -33.149 -10.176 53.055 1.00 91.75 70 LEU A O 1
ATOM 600 N N . GLN A 1 71 ? -34.588 -8.660 53.889 1.00 94.19 71 GLN A N 1
ATOM 601 C CA . GLN A 1 71 ? -34.964 -8.106 52.585 1.00 94.19 71 GLN A CA 1
ATOM 602 C C . GLN A 1 71 ? -33.832 -7.269 51.990 1.00 94.19 71 GLN A C 1
ATOM 604 O O . GLN A 1 71 ? -33.452 -7.517 50.851 1.00 94.19 71 GLN A O 1
ATOM 609 N N . GLU A 1 72 ? -33.219 -6.379 52.771 1.00 94.06 72 GLU A N 1
ATOM 610 C CA . GLU A 1 72 ? -32.077 -5.568 52.321 1.00 94.06 72 GLU A CA 1
ATOM 611 C C . GLU A 1 72 ? -30.906 -6.439 51.843 1.00 94.06 72 GLU A C 1
ATOM 613 O O . GLU A 1 72 ? -30.330 -6.190 50.783 1.00 94.06 72 GLU A O 1
ATOM 618 N N . ILE A 1 73 ? -30.585 -7.508 52.583 1.00 93.88 73 ILE A N 1
ATOM 619 C CA . ILE A 1 73 ? -29.542 -8.464 52.187 1.00 93.88 73 ILE A CA 1
ATOM 620 C C . ILE A 1 73 ? -29.915 -9.164 50.873 1.00 93.88 73 ILE A C 1
ATOM 622 O O . ILE A 1 73 ? -29.065 -9.304 49.996 1.00 93.88 73 ILE A O 1
ATOM 626 N N . ARG A 1 74 ? -31.175 -9.585 50.701 1.00 95.19 74 ARG A N 1
ATOM 627 C CA . ARG A 1 74 ? -31.633 -10.212 49.449 1.00 95.19 74 ARG A CA 1
ATOM 628 C C . ARG A 1 74 ? -31.560 -9.261 48.260 1.00 95.19 74 ARG A C 1
ATOM 630 O O . ARG A 1 74 ? -31.080 -9.664 47.204 1.00 95.19 74 ARG A O 1
ATOM 637 N N . GLU A 1 75 ? -31.999 -8.017 48.422 1.00 95.94 75 GLU A N 1
ATOM 638 C CA . GLU A 1 75 ? -31.889 -7.000 47.374 1.00 95.94 75 GLU A CA 1
ATOM 639 C C . GLU A 1 75 ? -30.428 -6.736 47.003 1.00 95.94 75 GLU A C 1
ATOM 641 O O . GLU A 1 75 ? -30.094 -6.632 45.822 1.00 95.94 75 GLU A O 1
ATOM 646 N N . MET A 1 76 ? -29.546 -6.665 48.002 1.00 95.88 76 MET A N 1
ATOM 647 C CA . MET A 1 76 ? -28.113 -6.497 47.788 1.00 95.88 76 MET A CA 1
ATOM 648 C C . MET A 1 76 ? -27.529 -7.663 46.980 1.00 95.88 76 MET A C 1
ATOM 650 O O . MET A 1 76 ? -26.831 -7.416 45.999 1.00 95.88 76 MET A O 1
ATOM 654 N N . ILE A 1 77 ? -27.857 -8.912 47.332 1.00 96.12 77 ILE A N 1
ATOM 655 C CA . ILE A 1 77 ? -27.433 -10.101 46.576 1.00 96.12 77 ILE A CA 1
ATOM 656 C C . ILE A 1 77 ? -27.935 -10.028 45.128 1.00 96.12 77 ILE A C 1
ATOM 658 O O . ILE A 1 77 ? -27.132 -10.155 44.210 1.00 96.12 77 ILE A O 1
ATOM 662 N N . GLY A 1 78 ? -29.215 -9.709 44.900 1.00 96.69 78 GLY A N 1
ATOM 663 C CA . GLY A 1 78 ? -29.763 -9.601 43.541 1.00 96.69 78 GLY A CA 1
ATOM 664 C C . GLY A 1 78 ? -29.081 -8.522 42.685 1.00 96.69 78 GLY A C 1
ATOM 665 O O . GLY A 1 78 ? -28.855 -8.714 41.485 1.00 96.69 78 GLY A O 1
ATOM 666 N N . ARG A 1 79 ? -28.684 -7.395 43.294 1.00 97.00 79 ARG A N 1
ATOM 667 C CA . ARG A 1 79 ? -27.867 -6.370 42.619 1.00 97.00 79 ARG A CA 1
ATOM 668 C C . ARG A 1 79 ? -26.477 -6.902 42.272 1.00 97.00 79 ARG A C 1
ATOM 670 O O . ARG A 1 79 ? -26.002 -6.643 41.168 1.00 97.00 79 ARG A O 1
ATOM 677 N N . PHE A 1 80 ? -25.841 -7.645 43.179 1.00 97.81 80 PHE A N 1
ATOM 678 C CA . PHE A 1 80 ? -24.543 -8.269 42.919 1.00 97.81 80 PHE A CA 1
ATOM 679 C C . PHE A 1 80 ? -24.614 -9.310 41.802 1.00 97.81 80 PHE A C 1
ATOM 681 O O . PHE A 1 80 ? -23.776 -9.266 40.907 1.00 97.81 80 PHE A O 1
ATOM 688 N N . ASP A 1 81 ? -25.633 -10.165 41.784 1.00 98.06 81 ASP A N 1
ATOM 689 C CA . ASP A 1 81 ? -25.831 -11.151 40.716 1.00 98.06 81 ASP A CA 1
ATOM 690 C C . ASP A 1 81 ? -25.984 -10.467 39.352 1.00 98.06 81 ASP A C 1
ATOM 692 O O . ASP A 1 81 ? -25.342 -10.845 38.369 1.00 98.06 81 ASP A O 1
ATOM 696 N N . THR A 1 82 ? -26.769 -9.386 39.303 1.00 97.75 82 THR A N 1
ATOM 697 C CA . THR A 1 82 ? -26.935 -8.579 38.087 1.00 97.75 82 THR A CA 1
ATOM 698 C C . THR A 1 82 ? -25.611 -7.946 37.649 1.00 97.75 82 THR A C 1
ATOM 700 O O . THR A 1 82 ? -25.277 -7.955 36.460 1.00 97.75 82 THR A O 1
ATOM 703 N N . LEU A 1 83 ? -24.826 -7.417 38.593 1.00 98.44 83 LEU A N 1
ATOM 704 C CA . LEU A 1 83 ? -23.528 -6.804 38.311 1.00 98.44 83 LEU A CA 1
ATOM 705 C C . LEU A 1 83 ? -22.509 -7.831 37.800 1.00 98.44 83 LEU A C 1
ATOM 707 O O . LEU A 1 83 ? -21.783 -7.54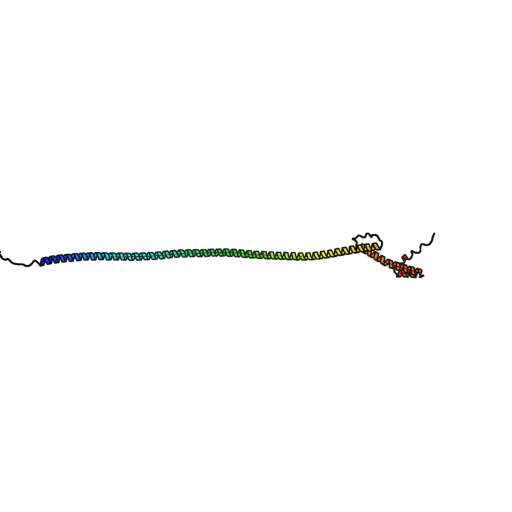4 36.849 1.00 98.44 83 LEU A O 1
ATOM 711 N N . ILE A 1 84 ? -22.472 -9.025 38.392 1.00 98.19 84 ILE A N 1
ATOM 712 C CA . ILE A 1 84 ? -21.604 -10.128 37.964 1.00 98.19 84 ILE A CA 1
ATOM 713 C C . ILE A 1 84 ? -22.002 -10.588 36.560 1.00 98.19 84 ILE A C 1
ATOM 715 O O . ILE A 1 84 ? -21.145 -10.641 35.679 1.00 98.19 84 ILE A O 1
ATOM 719 N N . SER A 1 85 ? -23.295 -10.816 36.311 1.00 98.25 85 SER A N 1
ATOM 720 C CA . SER A 1 85 ? -23.798 -11.188 34.984 1.00 98.25 85 SER A CA 1
ATOM 721 C C . SER A 1 85 ? -23.426 -10.146 33.925 1.00 98.25 85 SER A C 1
ATOM 723 O O . SER A 1 85 ? -22.908 -10.481 32.857 1.00 98.25 85 SER A O 1
ATOM 725 N N . THR A 1 86 ? -23.594 -8.861 34.248 1.00 98.00 86 THR A N 1
ATOM 726 C CA . THR A 1 86 ? -23.220 -7.758 33.352 1.00 98.00 86 THR A CA 1
ATOM 727 C C . THR A 1 86 ? -21.712 -7.730 33.103 1.00 98.00 86 THR A C 1
ATOM 729 O O . THR A 1 86 ? -21.277 -7.598 31.960 1.00 98.00 86 THR A O 1
ATOM 732 N N . ARG A 1 87 ? -20.893 -7.898 34.148 1.00 98.19 87 ARG A N 1
ATOM 733 C CA . ARG A 1 87 ? -19.430 -7.964 34.030 1.00 98.19 87 ARG A CA 1
ATOM 734 C C . ARG A 1 87 ? -19.000 -9.100 33.107 1.00 98.19 87 ARG A C 1
ATOM 736 O O . ARG A 1 87 ? -18.164 -8.881 32.236 1.00 98.19 87 ARG A O 1
ATOM 743 N N . GLU A 1 88 ? -19.562 -10.292 33.269 1.00 98.38 88 GLU A N 1
ATOM 744 C CA . GLU A 1 88 ? -19.251 -11.429 32.404 1.00 98.38 88 GLU A CA 1
ATOM 745 C C . GLU A 1 88 ? -19.636 -11.170 30.948 1.00 98.38 88 GLU A C 1
ATOM 747 O O . GLU A 1 88 ? -18.864 -11.487 30.046 1.00 98.38 88 GLU A O 1
ATOM 752 N N . GLN A 1 89 ? -20.804 -10.572 30.702 1.00 98.44 89 GLN A N 1
ATOM 753 C CA . GLN A 1 89 ? -21.228 -10.203 29.350 1.00 98.44 89 GLN A CA 1
ATOM 754 C C . GLN A 1 89 ? -20.284 -9.179 28.714 1.00 98.44 89 GLN A C 1
ATOM 756 O O . GLN A 1 89 ? -19.959 -9.296 27.533 1.00 98.44 89 GLN A O 1
ATOM 761 N N . LEU A 1 90 ? -19.831 -8.184 29.482 1.00 98.50 90 LEU A N 1
ATOM 762 C CA . LEU A 1 90 ? -18.874 -7.186 29.006 1.00 98.50 90 LEU A CA 1
ATOM 763 C C . LEU A 1 90 ? -17.513 -7.811 28.694 1.00 98.50 90 LEU A C 1
ATOM 765 O O . LEU A 1 90 ? -16.937 -7.490 27.659 1.00 98.50 90 LEU A O 1
ATOM 769 N N . LEU A 1 91 ? -17.026 -8.728 29.534 1.00 98.50 91 LEU A N 1
ATOM 770 C CA . LEU A 1 91 ? -15.774 -9.447 29.282 1.00 98.50 91 LEU A CA 1
ATOM 771 C C . LEU A 1 91 ? -15.858 -10.315 28.022 1.00 98.50 91 LEU A C 1
ATOM 773 O O . LEU A 1 91 ? -14.945 -10.268 27.204 1.00 98.50 91 LEU A O 1
ATOM 777 N N . ARG A 1 92 ? -16.967 -11.040 27.819 1.00 98.50 92 ARG A N 1
ATOM 778 C CA . ARG A 1 92 ? -17.196 -11.817 26.588 1.00 98.50 92 ARG A CA 1
ATOM 779 C C . ARG A 1 92 ? -17.194 -10.916 25.357 1.00 98.50 92 ARG A C 1
ATOM 781 O O . ARG A 1 92 ? -16.439 -11.158 24.429 1.00 98.50 92 ARG A O 1
ATOM 788 N N . LYS A 1 93 ? -17.947 -9.811 25.389 1.00 98.06 93 LYS A N 1
ATOM 789 C CA . LYS A 1 93 ? -17.970 -8.839 24.283 1.00 98.06 93 LYS A CA 1
ATOM 790 C C . LYS A 1 93 ? -16.603 -8.217 24.008 1.00 98.06 93 LYS A C 1
ATOM 792 O O . LYS A 1 93 ? -16.275 -7.979 22.851 1.00 98.06 93 LYS A O 1
ATOM 797 N N . ALA A 1 94 ? -15.823 -7.926 25.048 1.00 98.06 94 ALA A N 1
ATOM 798 C CA . ALA A 1 94 ? -14.467 -7.414 24.887 1.00 98.06 94 ALA A CA 1
ATOM 799 C C . ALA A 1 94 ? -13.562 -8.449 24.201 1.00 98.06 94 ALA A C 1
ATOM 801 O O . ALA A 1 94 ? -12.844 -8.080 23.278 1.00 98.06 94 ALA A O 1
ATOM 802 N N . SER A 1 95 ? -13.657 -9.725 24.592 1.00 98.19 95 SER A N 1
ATOM 803 C CA . SER A 1 95 ? -12.937 -10.834 23.948 1.00 98.19 95 SER A CA 1
ATOM 804 C C . SER A 1 95 ? -13.340 -10.996 22.482 1.00 98.19 95 SER A C 1
ATOM 806 O O . SER A 1 95 ? -12.484 -10.935 21.607 1.00 98.19 95 SER A O 1
ATOM 808 N N . ASP A 1 96 ? -14.641 -11.088 22.191 1.00 98.38 96 ASP A N 1
ATOM 809 C CA . ASP A 1 96 ? -15.150 -11.261 20.824 1.00 98.38 96 ASP A CA 1
ATOM 810 C C . ASP A 1 96 ? -14.736 -10.098 19.909 1.00 98.38 96 ASP A C 1
ATOM 812 O O . ASP A 1 96 ? -14.432 -10.279 18.730 1.00 98.38 96 ASP A O 1
ATOM 816 N N . ASN A 1 97 ? -14.754 -8.871 20.437 1.00 97.94 97 ASN A N 1
ATOM 817 C CA . ASN A 1 97 ? -14.319 -7.697 19.690 1.00 97.94 97 ASN A CA 1
ATOM 818 C C . ASN A 1 97 ? -12.803 -7.698 19.470 1.00 97.94 97 ASN A C 1
ATOM 820 O O . ASN A 1 97 ? -12.363 -7.303 18.392 1.00 97.94 97 ASN A O 1
ATOM 824 N N . GLN A 1 98 ? -12.021 -8.147 20.455 1.00 98.12 98 GLN A N 1
ATOM 825 C CA . GLN A 1 98 ? -10.571 -8.279 20.334 1.00 98.12 98 GLN A CA 1
ATOM 826 C C . GLN A 1 98 ? -10.200 -9.311 19.264 1.00 98.12 98 GLN A C 1
ATOM 828 O O . GLN A 1 98 ? -9.393 -9.008 18.392 1.00 98.12 98 GLN A O 1
ATOM 833 N N . GLU A 1 99 ? -10.843 -10.479 19.259 1.00 98.38 99 GLU A N 1
ATOM 834 C CA . GLU A 1 99 ? -10.617 -11.520 18.249 1.00 98.38 99 GLU A CA 1
ATOM 835 C C . GLU A 1 99 ? -10.969 -11.033 16.837 1.00 98.38 99 GLU A C 1
ATOM 837 O O . GLU A 1 99 ? -10.211 -11.243 15.888 1.00 98.38 99 GLU A O 1
ATOM 842 N N . LYS A 1 100 ? -12.088 -10.311 16.683 1.00 98.25 100 LYS A N 1
ATOM 843 C CA . LYS A 1 100 ? -12.464 -9.697 15.397 1.00 98.25 100 LYS A CA 1
ATOM 844 C C . LYS A 1 100 ? -11.446 -8.658 14.939 1.00 98.25 100 LYS A C 1
ATOM 846 O O . LYS A 1 100 ? -11.088 -8.642 13.763 1.00 98.25 100 LYS A O 1
ATOM 851 N N . LEU A 1 101 ? -10.982 -7.804 15.852 1.00 98.50 101 LEU A N 1
ATOM 852 C CA . LEU A 1 101 ? -9.963 -6.799 15.560 1.00 98.50 101 LEU A CA 1
ATOM 853 C C . LEU A 1 101 ? -8.655 -7.466 15.118 1.00 98.50 101 LEU A C 1
ATOM 855 O O . LEU A 1 101 ? -8.057 -7.047 14.132 1.00 98.50 101 LEU A O 1
ATOM 859 N N . GLU A 1 102 ? -8.220 -8.512 15.819 1.00 98.25 102 GLU A N 1
ATOM 860 C CA . GLU A 1 102 ? -7.012 -9.267 15.482 1.00 98.25 102 GLU A CA 1
ATOM 861 C C . GLU A 1 102 ? -7.137 -9.975 14.131 1.00 98.25 102 GLU A C 1
ATOM 863 O O . GLU A 1 102 ? -6.216 -9.890 13.320 1.00 98.25 102 GLU A O 1
ATOM 868 N N . SER A 1 103 ? -8.289 -10.586 13.840 1.00 98.31 103 SER A N 1
ATOM 869 C CA . SER A 1 103 ? -8.559 -11.218 12.545 1.00 98.31 103 SER A CA 1
ATOM 870 C C . SER A 1 103 ? -8.507 -10.211 11.392 1.00 98.31 103 SER A C 1
ATOM 872 O O . SER A 1 103 ? -7.801 -10.446 10.413 1.00 98.31 103 SER A O 1
ATOM 874 N N . GLN A 1 104 ? -9.178 -9.062 11.527 1.00 98.12 104 GLN A N 1
ATOM 875 C CA . GLN A 1 104 ? -9.148 -7.997 10.516 1.00 98.12 104 GLN A CA 1
ATOM 876 C C . GLN A 1 104 ? -7.748 -7.400 10.352 1.00 98.12 104 GLN A C 1
ATOM 878 O O . GLN A 1 104 ? -7.316 -7.091 9.242 1.00 98.12 104 GLN A O 1
ATOM 883 N N . ARG A 1 105 ? -7.012 -7.246 11.458 1.00 98.44 105 ARG A N 1
ATOM 884 C CA . ARG A 1 105 ? -5.637 -6.747 11.441 1.00 98.44 105 ARG A CA 1
ATOM 885 C C . ARG A 1 105 ? -4.702 -7.713 10.718 1.00 98.44 105 ARG A C 1
ATOM 887 O O . ARG A 1 105 ? -3.844 -7.249 9.972 1.00 98.44 105 ARG A O 1
ATOM 894 N N . LEU A 1 106 ? -4.863 -9.020 10.922 1.00 98.50 106 LEU A N 1
ATOM 895 C CA . LEU A 1 106 ? -4.069 -10.043 10.244 1.00 98.50 106 LEU A CA 1
ATOM 896 C C . LEU A 1 106 ? -4.368 -10.087 8.740 1.00 98.50 106 LEU A C 1
ATOM 898 O O . LEU A 1 106 ? -3.439 -10.132 7.938 1.00 98.50 106 LEU A O 1
ATOM 902 N N . GLU A 1 107 ? -5.642 -10.012 8.351 1.00 98.38 107 GLU A N 1
ATOM 903 C CA . GLU A 1 107 ? -6.046 -9.965 6.941 1.00 98.38 107 GLU A CA 1
ATOM 904 C C . GLU A 1 107 ? -5.464 -8.734 6.232 1.00 98.38 107 GLU A C 1
ATOM 906 O O . GLU A 1 107 ? -4.859 -8.844 5.163 1.00 98.38 107 GLU A O 1
ATOM 911 N N . LEU A 1 108 ? -5.564 -7.561 6.865 1.00 98.44 108 LEU A N 1
ATOM 912 C CA . LEU A 1 108 ? -4.984 -6.328 6.337 1.00 98.44 108 LEU A CA 1
ATOM 913 C C . LEU A 1 108 ? -3.455 -6.401 6.248 1.00 98.44 108 LEU A C 1
ATOM 915 O O . LEU A 1 108 ? -2.875 -5.890 5.287 1.00 98.44 108 LEU A O 1
ATOM 919 N N . HIS A 1 109 ? -2.801 -7.031 7.226 1.00 98.38 109 HIS A N 1
ATOM 920 C CA . HIS A 1 109 ? -1.356 -7.246 7.206 1.00 98.38 109 HIS A CA 1
ATOM 921 C C . HIS A 1 109 ? -0.942 -8.083 5.995 1.00 98.38 109 HIS A C 1
ATOM 923 O O . HIS A 1 109 ? -0.125 -7.623 5.201 1.00 98.38 109 HIS A O 1
ATOM 929 N N . HIS A 1 110 ? -1.570 -9.246 5.800 1.00 98.50 110 HIS A N 1
ATOM 930 C CA . HIS A 1 110 ? -1.290 -10.129 4.666 1.00 98.50 110 HIS A CA 1
ATOM 931 C C . HIS A 1 110 ? -1.527 -9.422 3.327 1.00 98.50 110 HIS A C 1
ATOM 933 O O . HIS A 1 110 ? -0.668 -9.436 2.450 1.00 98.50 110 HIS A O 1
ATOM 939 N N . PHE A 1 111 ? -2.660 -8.727 3.178 1.00 98.50 111 PHE A N 1
ATOM 940 C CA . PHE A 1 111 ? -2.950 -7.968 1.962 1.00 98.50 111 PHE A CA 1
ATOM 941 C C . PHE A 1 111 ? -1.890 -6.893 1.683 1.00 98.50 111 PHE A C 1
ATOM 943 O O . PHE A 1 111 ? -1.483 -6.690 0.539 1.00 98.50 111 PHE A O 1
ATOM 950 N N . THR A 1 112 ? -1.427 -6.198 2.723 1.00 98.38 112 THR A N 1
ATOM 951 C CA . THR A 1 112 ? -0.407 -5.151 2.589 1.00 98.38 112 THR A CA 1
ATOM 952 C C . THR A 1 112 ? 0.949 -5.738 2.204 1.00 98.38 112 THR A C 1
ATOM 954 O O . THR A 1 112 ? 1.618 -5.184 1.332 1.00 98.38 112 THR A O 1
ATOM 957 N N . GLU A 1 113 ? 1.347 -6.862 2.800 1.00 98.56 113 GLU A N 1
ATOM 958 C CA . GLU A 1 113 ? 2.584 -7.571 2.453 1.00 98.56 113 GLU A CA 1
ATOM 959 C C . GLU A 1 113 ? 2.563 -8.081 1.009 1.00 98.56 113 GLU A C 1
ATOM 961 O O . GLU A 1 113 ? 3.509 -7.832 0.254 1.00 98.56 113 GLU A O 1
ATOM 966 N N . ASP A 1 114 ? 1.462 -8.706 0.586 1.00 98.38 114 ASP A N 1
ATOM 967 C CA . ASP A 1 114 ? 1.274 -9.175 -0.789 1.00 98.38 114 ASP A CA 1
ATOM 968 C C . ASP A 1 114 ? 1.392 -8.022 -1.785 1.00 98.38 114 ASP A C 1
ATOM 970 O O . ASP A 1 114 ? 2.106 -8.104 -2.790 1.00 98.38 114 ASP A O 1
ATOM 974 N N . LYS A 1 115 ? 0.710 -6.907 -1.502 1.00 98.06 115 LYS A N 1
ATOM 975 C CA . LYS A 1 115 ? 0.737 -5.731 -2.375 1.00 98.06 115 LYS A CA 1
ATOM 976 C C . LYS A 1 115 ? 2.100 -5.059 -2.389 1.00 98.06 115 LYS A C 1
ATOM 978 O O . LYS A 1 115 ? 2.554 -4.672 -3.462 1.00 98.06 115 LYS A O 1
ATOM 983 N N . SER A 1 116 ? 2.778 -4.973 -1.249 1.00 98.44 116 SER A N 1
ATOM 984 C CA . SER A 1 116 ? 4.156 -4.482 -1.164 1.00 98.44 116 SER A CA 1
ATOM 985 C C . SER A 1 116 ? 5.098 -5.329 -2.027 1.00 98.44 116 SER A C 1
ATOM 987 O O . SER A 1 116 ? 5.863 -4.797 -2.833 1.00 98.44 116 SER A O 1
ATOM 989 N N . THR A 1 117 ? 4.965 -6.654 -1.955 1.00 98.25 117 THR A N 1
ATOM 990 C CA . THR A 1 117 ? 5.751 -7.599 -2.761 1.00 98.25 117 THR A CA 1
ATOM 991 C C . THR A 1 117 ? 5.470 -7.424 -4.253 1.00 98.25 117 THR A C 1
ATOM 993 O O . THR A 1 117 ? 6.394 -7.386 -5.065 1.00 98.25 117 THR A O 1
ATOM 996 N N . GLN A 1 118 ? 4.203 -7.236 -4.624 1.00 98.50 118 GLN A N 1
ATOM 997 C CA . GLN A 1 118 ? 3.798 -6.995 -6.005 1.00 98.50 118 GLN A CA 1
ATOM 998 C C . GLN A 1 118 ? 4.338 -5.659 -6.548 1.00 98.50 118 GLN A C 1
ATOM 1000 O O . GLN A 1 118 ? 4.794 -5.598 -7.689 1.00 98.50 118 GLN A O 1
ATOM 1005 N N . VAL A 1 119 ? 4.347 -4.600 -5.734 1.00 98.56 119 VAL A N 1
ATOM 1006 C CA . VAL A 1 119 ? 4.956 -3.310 -6.101 1.00 98.56 119 VAL A CA 1
ATOM 1007 C C . VAL A 1 119 ? 6.458 -3.465 -6.330 1.00 98.56 119 VAL A C 1
ATOM 1009 O O . VAL A 1 119 ? 6.975 -2.959 -7.324 1.00 98.56 119 VAL A O 1
ATOM 1012 N N . LEU A 1 120 ? 7.164 -4.193 -5.460 1.00 98.50 120 LEU A N 1
ATOM 1013 C CA . LEU A 1 120 ? 8.592 -4.469 -5.645 1.00 98.50 120 LEU A CA 1
ATOM 1014 C C . LEU A 1 120 ? 8.861 -5.256 -6.931 1.00 98.50 120 LEU A C 1
ATOM 1016 O O . LEU A 1 120 ? 9.801 -4.930 -7.655 1.00 98.50 120 LEU A O 1
ATOM 1020 N N . TYR A 1 121 ? 8.025 -6.249 -7.239 1.00 98.56 121 TYR A N 1
ATOM 1021 C CA . TYR A 1 121 ? 8.121 -7.012 -8.482 1.00 98.56 121 TYR A CA 1
ATOM 1022 C C . TYR A 1 121 ? 8.008 -6.104 -9.714 1.00 98.56 121 TYR A C 1
ATOM 1024 O O . TYR A 1 121 ? 8.926 -6.082 -10.535 1.00 98.56 121 TYR A O 1
ATOM 1032 N N . TYR A 1 122 ? 6.945 -5.301 -9.813 1.00 98.50 122 TYR A N 1
ATOM 1033 C CA . TYR A 1 122 ? 6.753 -4.412 -10.962 1.00 98.50 122 TYR A CA 1
ATOM 1034 C C . TYR A 1 122 ? 7.803 -3.303 -11.040 1.00 98.50 122 TYR A C 1
ATOM 1036 O O . TYR A 1 122 ? 8.205 -2.930 -12.137 1.00 98.50 122 TYR A O 1
ATOM 1044 N N . ASN A 1 123 ? 8.296 -2.797 -9.907 1.00 98.62 123 ASN A N 1
ATOM 1045 C CA . ASN A 1 123 ? 9.396 -1.832 -9.904 1.00 98.62 123 ASN A CA 1
ATOM 1046 C C . ASN A 1 123 ? 10.689 -2.440 -10.459 1.00 98.62 123 ASN A C 1
ATOM 1048 O O . ASN A 1 123 ? 11.393 -1.786 -11.227 1.00 98.62 123 ASN A O 1
ATOM 1052 N N . ASN A 1 124 ? 10.993 -3.689 -10.103 1.00 98.50 124 ASN A N 1
ATOM 1053 C CA . ASN A 1 124 ? 12.143 -4.395 -10.660 1.00 98.50 124 ASN A CA 1
ATOM 1054 C C . ASN A 1 124 ? 11.965 -4.649 -12.160 1.00 98.50 124 ASN A C 1
ATOM 1056 O O . ASN A 1 124 ? 12.888 -4.397 -12.931 1.00 98.50 124 ASN A O 1
ATOM 1060 N N . GLU A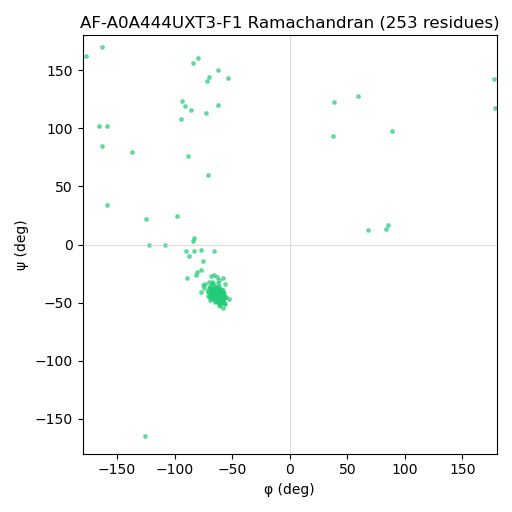 1 125 ? 10.781 -5.086 -12.593 1.00 98.62 125 GLU A N 1
ATOM 1061 C CA . GLU A 1 125 ? 10.475 -5.268 -14.014 1.00 98.62 125 GLU A CA 1
ATOM 1062 C C . GLU A 1 125 ? 10.619 -3.946 -14.786 1.00 98.62 125 GLU A C 1
ATOM 1064 O O . GLU A 1 125 ? 11.323 -3.888 -15.795 1.00 98.62 125 GLU A O 1
ATOM 1069 N N . LEU A 1 126 ? 10.069 -2.851 -14.257 1.00 98.56 126 LEU A N 1
ATOM 1070 C CA . LEU A 1 126 ? 10.210 -1.514 -14.828 1.00 98.56 126 LEU A CA 1
ATOM 1071 C C . LEU A 1 126 ? 11.682 -1.098 -14.949 1.00 98.56 126 LEU A C 1
ATOM 1073 O O . LEU A 1 126 ? 12.086 -0.588 -15.991 1.00 98.56 126 LEU A O 1
ATOM 1077 N N . ALA A 1 127 ? 12.499 -1.356 -13.924 1.00 98.62 127 ALA A N 1
ATOM 1078 C CA . ALA A 1 127 ? 13.929 -1.067 -13.962 1.00 98.62 127 ALA A CA 1
ATOM 1079 C C . ALA A 1 127 ? 14.655 -1.880 -15.048 1.00 98.62 127 ALA A C 1
ATOM 1081 O O . ALA A 1 127 ? 15.507 -1.337 -15.754 1.00 98.62 127 ALA A O 1
ATOM 1082 N N . THR A 1 128 ? 14.300 -3.157 -15.232 1.00 98.69 128 THR A N 1
ATOM 1083 C CA . THR A 1 128 ? 14.881 -3.976 -16.310 1.00 98.69 128 THR A CA 1
ATOM 1084 C C . THR A 1 128 ? 14.499 -3.456 -17.692 1.00 98.69 128 THR A C 1
ATOM 1086 O O . THR A 1 128 ? 15.370 -3.299 -18.548 1.00 98.69 128 THR A O 1
ATOM 1089 N N . LEU A 1 129 ? 13.224 -3.112 -17.896 1.00 98.56 129 LEU A N 1
ATOM 1090 C CA . LEU A 1 129 ? 12.731 -2.560 -19.156 1.00 98.56 129 LEU A CA 1
ATOM 1091 C C . LEU A 1 129 ? 13.384 -1.211 -19.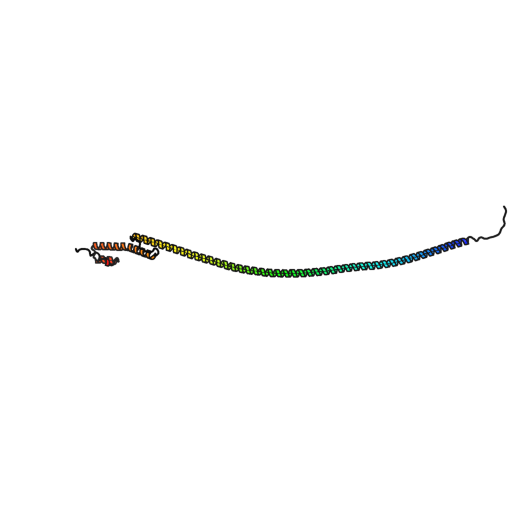469 1.00 98.56 129 LEU A C 1
ATOM 1093 O O . LEU A 1 129 ? 13.806 -0.986 -20.604 1.00 98.56 129 LEU A O 1
ATOM 1097 N N . GLN A 1 130 ? 13.533 -0.346 -18.464 1.00 98.69 130 GLN A N 1
ATOM 1098 C CA . GLN A 1 130 ? 14.230 0.928 -18.607 1.00 98.69 130 GLN A CA 1
ATOM 1099 C C . GLN A 1 130 ? 15.698 0.719 -19.001 1.00 98.69 130 GLN A C 1
ATOM 1101 O O . GLN A 1 130 ? 16.173 1.352 -19.941 1.00 98.69 130 GLN A O 1
ATOM 1106 N N . GLY A 1 131 ? 16.400 -0.225 -18.366 1.00 98.69 131 GLY A N 1
ATOM 1107 C CA . GLY A 1 131 ? 17.778 -0.560 -18.733 1.00 98.69 131 GLY A CA 1
ATOM 1108 C C . GLY A 1 131 ? 17.908 -1.068 -20.174 1.00 98.69 131 GLY A C 1
ATOM 1109 O O . GLY A 1 131 ? 18.832 -0.681 -20.893 1.00 98.69 131 GLY A O 1
ATOM 1110 N N . CYS A 1 132 ? 16.960 -1.890 -20.638 1.00 98.50 132 CYS A N 1
ATOM 1111 C CA . CYS A 1 132 ? 16.911 -2.330 -22.033 1.00 98.50 132 CYS A CA 1
ATOM 1112 C C . CYS A 1 132 ? 16.688 -1.160 -23.002 1.00 98.50 132 CYS A C 1
ATOM 1114 O O . CYS A 1 132 ? 17.347 -1.097 -24.045 1.00 98.50 132 CYS A O 1
ATOM 1116 N N . LEU A 1 133 ? 15.792 -0.229 -22.657 1.00 98.56 133 LEU A N 1
ATOM 1117 C CA . LEU A 1 133 ? 15.530 0.971 -23.450 1.00 98.56 133 LEU A CA 1
ATOM 1118 C C . LEU A 1 133 ? 16.781 1.851 -23.548 1.00 98.56 133 LEU A C 1
ATOM 1120 O O . LEU A 1 133 ? 17.188 2.215 -24.651 1.00 98.56 133 LEU A O 1
ATOM 1124 N N . ASP A 1 134 ? 17.430 2.133 -22.421 1.00 98.56 134 ASP A N 1
ATOM 1125 C CA . ASP A 1 134 ? 18.633 2.964 -22.367 1.00 98.56 134 ASP A CA 1
ATOM 1126 C C . ASP A 1 134 ? 19.767 2.354 -23.208 1.00 98.56 134 ASP A C 1
ATOM 1128 O O . ASP A 1 134 ? 20.460 3.056 -23.954 1.00 98.56 134 ASP A O 1
ATOM 1132 N N . GLN A 1 135 ? 19.914 1.026 -23.172 1.00 98.62 135 GLN A N 1
ATOM 1133 C CA . GLN A 1 135 ? 20.890 0.309 -23.988 1.00 98.62 135 GLN A CA 1
ATOM 1134 C C . GLN A 1 135 ? 20.579 0.400 -25.491 1.00 98.62 135 GLN A C 1
ATOM 1136 O O . GLN A 1 135 ? 21.491 0.617 -26.299 1.00 98.62 135 GLN A O 1
ATOM 1141 N N . ALA A 1 136 ? 19.311 0.247 -25.883 1.00 98.12 136 ALA A N 1
ATOM 1142 C CA . ALA A 1 136 ? 18.881 0.370 -27.275 1.00 98.12 136 ALA A CA 1
ATOM 1143 C C . ALA A 1 136 ? 19.079 1.801 -27.804 1.00 98.12 136 ALA A C 1
ATOM 1145 O O . ALA A 1 136 ? 19.620 1.991 -28.899 1.00 98.12 136 ALA A O 1
ATOM 1146 N N . CYS A 1 137 ? 18.730 2.808 -27.002 1.00 98.31 137 CYS A N 1
ATOM 1147 C CA . CYS A 1 137 ? 18.968 4.216 -27.307 1.00 98.31 137 CYS A CA 1
ATOM 1148 C C . CYS A 1 137 ? 20.467 4.511 -27.464 1.00 98.31 137 CYS A C 1
ATOM 1150 O O . CYS A 1 137 ? 20.874 5.100 -28.465 1.00 98.31 137 CYS A O 1
ATOM 1152 N N . SER A 1 138 ? 21.312 4.031 -26.543 1.00 98.44 138 SER A N 1
ATOM 1153 C CA . SER A 1 138 ? 22.773 4.178 -26.641 1.00 98.44 138 SER A CA 1
ATOM 1154 C C . SER A 1 138 ? 23.325 3.580 -27.938 1.00 98.44 138 SER A C 1
ATOM 1156 O O . SER A 1 138 ? 24.142 4.200 -28.622 1.00 98.44 138 SER A O 1
ATOM 1158 N N . ASN A 1 139 ? 22.858 2.387 -28.314 1.00 98.31 139 ASN A N 1
ATOM 1159 C CA . ASN A 1 139 ? 23.271 1.738 -29.556 1.00 98.31 139 ASN A CA 1
ATOM 1160 C C . ASN A 1 139 ? 22.811 2.518 -30.792 1.00 98.31 139 ASN A C 1
ATOM 1162 O O . ASN A 1 139 ? 23.588 2.666 -31.733 1.00 98.31 139 ASN A O 1
ATOM 1166 N N . THR A 1 140 ? 21.591 3.053 -30.776 1.00 98.38 140 THR A N 1
ATOM 1167 C CA . THR A 1 140 ? 21.054 3.874 -31.871 1.00 98.38 140 THR A CA 1
ATOM 1168 C C . THR A 1 140 ? 21.929 5.101 -32.111 1.00 98.38 140 THR A C 1
ATOM 1170 O O . THR A 1 140 ? 22.388 5.310 -33.231 1.00 98.38 140 THR A O 1
ATOM 1173 N N . VAL A 1 141 ? 22.270 5.839 -31.049 1.00 98.31 141 VAL A N 1
ATOM 1174 C CA . VAL A 1 141 ? 23.154 7.015 -31.133 1.00 98.31 141 VAL A CA 1
ATOM 1175 C C . VAL A 1 141 ? 24.544 6.643 -31.666 1.00 98.31 141 VAL A C 1
ATOM 1177 O O . VAL A 1 141 ? 25.119 7.370 -32.480 1.00 98.31 141 VAL A O 1
ATOM 1180 N N . LYS A 1 142 ? 25.100 5.493 -31.255 1.00 98.12 142 LYS A N 1
ATOM 1181 C CA . LYS A 1 142 ? 26.386 5.007 -31.789 1.00 98.12 142 LYS A CA 1
ATOM 1182 C C . LYS A 1 142 ? 26.307 4.761 -33.293 1.00 98.12 142 LYS A C 1
ATOM 1184 O O . LYS A 1 142 ? 27.161 5.254 -34.029 1.00 98.12 142 LYS A O 1
ATOM 1189 N N . TRP A 1 143 ? 25.295 4.027 -33.753 1.00 98.06 143 TRP A N 1
ATOM 1190 C CA . TRP A 1 143 ? 25.139 3.721 -35.174 1.00 98.06 143 TRP A CA 1
ATOM 1191 C C . TRP A 1 143 ? 24.872 4.973 -36.005 1.00 98.06 143 TRP A C 1
ATOM 1193 O O . TRP A 1 143 ? 25.476 5.127 -37.064 1.00 98.06 143 TRP A O 1
ATOM 1203 N N . GLU A 1 144 ? 24.079 5.911 -35.497 1.00 98.50 144 GLU A N 1
ATOM 1204 C CA . GLU A 1 144 ? 23.853 7.207 -36.137 1.00 98.50 144 GLU A CA 1
ATOM 1205 C C . GLU A 1 144 ? 25.163 7.989 -36.319 1.00 98.50 144 GLU A C 1
ATOM 1207 O O . GLU A 1 144 ? 25.449 8.489 -37.407 1.00 98.50 144 GLU A O 1
ATOM 1212 N N . SER A 1 145 ? 26.021 8.017 -35.295 1.00 98.25 145 SER A N 1
ATOM 1213 C CA . SER A 1 145 ? 27.349 8.633 -35.391 1.00 98.25 145 SER A CA 1
ATOM 1214 C C . SER A 1 145 ? 28.222 7.965 -36.461 1.00 98.25 145 SER A C 1
ATOM 1216 O O . SER A 1 145 ? 28.807 8.648 -37.310 1.00 98.25 145 SER A O 1
ATOM 1218 N N . THR A 1 146 ? 28.269 6.626 -36.490 1.00 98.31 146 THR A N 1
ATOM 1219 C CA . THR A 1 146 ? 29.031 5.899 -37.523 1.00 98.31 146 THR A CA 1
ATOM 1220 C C . THR A 1 146 ? 28.487 6.148 -38.930 1.00 98.31 146 THR A C 1
ATOM 1222 O O . THR A 1 146 ? 29.267 6.358 -39.861 1.00 98.31 146 THR A O 1
ATOM 1225 N N . TRP A 1 147 ? 27.163 6.198 -39.083 1.00 98.31 147 TRP A N 1
ATOM 1226 C CA . TRP A 1 147 ? 26.503 6.472 -40.352 1.00 98.31 147 TRP A CA 1
ATOM 1227 C C . TRP A 1 147 ? 26.812 7.886 -40.846 1.00 98.31 147 TRP A C 1
ATOM 1229 O O . TRP A 1 147 ? 27.251 8.057 -41.984 1.00 98.31 147 TRP A O 1
ATOM 1239 N N . ASN A 1 148 ? 26.711 8.886 -39.967 1.00 98.25 148 ASN A N 1
ATOM 1240 C CA . ASN A 1 148 ? 27.081 10.267 -40.269 1.00 98.25 148 ASN A CA 1
ATOM 1241 C C . ASN A 1 148 ? 28.548 10.379 -40.711 1.00 98.25 148 ASN A C 1
ATOM 1243 O O . ASN A 1 148 ? 28.864 11.119 -41.645 1.00 98.25 148 ASN A O 1
ATOM 1247 N N . HIS A 1 149 ? 29.465 9.631 -40.090 1.00 98.06 149 HIS A N 1
ATOM 1248 C CA . HIS A 1 149 ? 30.869 9.618 -40.503 1.00 98.06 149 HIS A CA 1
ATOM 1249 C C . HIS A 1 149 ? 31.065 9.037 -41.914 1.00 98.06 149 HIS A C 1
ATOM 1251 O O . HIS A 1 149 ? 31.790 9.618 -42.732 1.00 98.06 149 HIS A O 1
ATOM 1257 N N . ILE A 1 150 ? 30.401 7.918 -42.218 1.00 98.12 150 ILE A N 1
ATOM 1258 C CA . ILE A 1 150 ? 30.432 7.294 -43.547 1.00 98.12 150 ILE A CA 1
ATOM 1259 C C . ILE A 1 150 ? 29.859 8.254 -44.590 1.00 98.12 150 ILE A C 1
ATOM 1261 O O . ILE A 1 150 ? 30.505 8.508 -45.608 1.00 98.12 150 ILE A O 1
ATOM 1265 N N . GLN A 1 151 ? 28.696 8.845 -44.313 1.00 98.25 151 GLN A N 1
ATOM 1266 C CA . GLN A 1 151 ? 28.032 9.790 -45.203 1.00 98.25 151 GLN A CA 1
ATOM 1267 C C . GLN A 1 151 ? 28.908 11.019 -45.479 1.00 98.25 151 GLN A C 1
ATOM 1269 O O . GLN A 1 151 ? 29.100 11.390 -46.637 1.00 98.25 151 GLN A O 1
ATOM 1274 N N . ASN A 1 152 ? 29.511 11.609 -44.444 1.00 98.00 152 ASN A N 1
ATOM 1275 C CA . ASN A 1 152 ? 30.425 12.743 -44.591 1.00 98.00 152 ASN A CA 1
ATOM 1276 C C . ASN A 1 152 ? 31.659 12.384 -45.428 1.00 98.00 152 ASN A C 1
ATOM 1278 O O . ASN A 1 152 ? 32.114 13.177 -46.254 1.00 98.00 152 ASN A O 1
ATOM 1282 N N . THR A 1 153 ? 32.206 11.184 -45.238 1.00 98.19 153 THR A N 1
ATOM 1283 C CA . THR A 1 153 ? 33.355 10.707 -46.017 1.00 98.19 153 THR A CA 1
ATOM 1284 C C . THR A 1 153 ? 32.979 10.485 -47.480 1.00 98.19 153 THR A C 1
ATOM 1286 O O . THR A 1 153 ? 33.723 10.896 -48.372 1.00 98.19 153 THR A O 1
ATOM 1289 N N . ALA A 1 154 ? 31.816 9.889 -47.743 1.00 98.44 154 ALA A N 1
ATOM 1290 C CA . ALA A 1 154 ? 31.291 9.712 -49.091 1.00 98.44 154 ALA A CA 1
ATOM 1291 C C . ALA A 1 154 ? 31.058 11.064 -49.783 1.00 98.44 154 ALA A C 1
ATOM 1293 O O . ALA A 1 154 ? 31.544 11.260 -50.892 1.00 98.44 154 ALA A O 1
ATOM 1294 N N . ALA A 1 155 ? 30.431 12.031 -49.104 1.00 98.12 155 ALA A N 1
ATOM 1295 C CA . ALA A 1 155 ? 30.214 13.378 -49.632 1.00 98.12 155 ALA A CA 1
ATOM 1296 C C . ALA A 1 155 ? 31.533 14.072 -50.016 1.00 98.12 155 ALA A C 1
ATOM 1298 O O . ALA A 1 155 ? 31.644 14.627 -51.110 1.00 98.12 155 ALA A O 1
ATOM 1299 N N . LYS A 1 156 ? 32.569 13.972 -49.166 1.00 97.94 156 LYS A N 1
ATOM 1300 C CA . LYS A 1 156 ? 33.916 14.486 -49.474 1.00 97.94 156 LYS A CA 1
ATOM 1301 C C . LYS A 1 156 ? 34.522 13.817 -50.709 1.00 97.94 156 LYS A C 1
ATOM 1303 O O . LYS A 1 156 ? 35.069 14.511 -51.563 1.00 97.94 156 LYS A O 1
ATOM 1308 N N . LYS A 1 157 ? 34.421 12.488 -50.829 1.00 97.88 157 LYS A N 1
ATOM 1309 C CA . LYS A 1 157 ? 34.926 11.749 -52.001 1.00 97.88 157 LYS A CA 1
ATOM 1310 C C . LYS A 1 157 ? 34.179 12.125 -53.282 1.00 97.88 157 LYS A C 1
ATOM 1312 O O . LYS A 1 157 ? 34.825 12.344 -54.302 1.00 97.88 157 LYS A O 1
ATOM 1317 N N . THR A 1 158 ? 32.855 12.257 -53.225 1.00 97.25 158 THR A N 1
ATOM 1318 C CA . THR A 1 158 ? 32.033 12.698 -54.360 1.00 97.25 158 THR A CA 1
ATOM 1319 C C . THR A 1 158 ? 32.412 14.109 -54.804 1.00 97.25 158 THR A C 1
ATOM 1321 O O . THR A 1 158 ? 32.570 14.346 -56.000 1.00 97.25 158 THR A O 1
ATOM 1324 N N . LEU A 1 159 ? 32.632 15.030 -53.858 1.00 97.56 159 LEU A N 1
ATOM 1325 C CA . LEU A 1 159 ? 33.082 16.388 -54.167 1.00 97.56 159 LEU A CA 1
ATOM 1326 C C . LEU A 1 159 ? 34.460 16.392 -54.841 1.00 97.56 159 LEU A C 1
ATOM 1328 O O . LEU A 1 159 ? 34.621 17.027 -55.881 1.00 97.56 159 LEU A O 1
ATOM 1332 N N . LEU A 1 160 ? 35.436 15.664 -54.287 1.00 96.94 160 LEU A N 1
ATOM 1333 C CA . LEU A 1 160 ? 36.777 15.551 -54.873 1.00 96.94 160 LEU A CA 1
ATOM 1334 C C . LEU A 1 160 ? 36.730 14.961 -56.284 1.00 96.94 160 LEU A C 1
ATOM 1336 O O . LEU A 1 160 ? 37.381 15.480 -57.187 1.00 96.94 160 LEU A O 1
ATOM 1340 N N . LEU A 1 161 ? 35.931 13.914 -56.498 1.00 95.19 161 LEU A N 1
ATOM 1341 C CA . LEU A 1 161 ? 35.748 13.328 -57.823 1.00 95.19 161 LEU A CA 1
ATOM 1342 C C . LEU A 1 161 ? 35.158 14.350 -58.805 1.00 95.19 161 LEU A C 1
ATOM 1344 O O . LEU A 1 161 ? 35.648 14.467 -59.925 1.00 95.19 161 LEU A O 1
ATOM 1348 N N . GLY A 1 162 ? 34.154 15.122 -58.380 1.00 93.62 162 GLY A N 1
ATOM 1349 C CA . GLY A 1 162 ? 33.592 16.216 -59.174 1.00 93.62 162 GLY A CA 1
ATOM 1350 C C . GLY A 1 162 ? 34.630 17.288 -59.522 1.00 93.62 162 GLY A C 1
ATOM 1351 O O . GLY A 1 162 ? 34.730 17.696 -60.676 1.00 93.62 162 GLY A O 1
ATOM 1352 N N . GLN A 1 163 ? 35.460 17.695 -58.558 1.00 95.50 163 GLN A N 1
ATOM 1353 C CA . GLN A 1 163 ? 36.541 18.663 -58.778 1.00 95.50 163 GLN A CA 1
ATOM 1354 C C . GLN A 1 163 ? 37.593 18.146 -59.771 1.00 95.50 163 GLN A C 1
ATOM 1356 O O . GLN A 1 163 ? 37.988 18.881 -60.674 1.00 95.50 163 GLN A O 1
ATOM 1361 N N . ILE A 1 164 ? 38.012 16.881 -59.648 1.00 93.88 164 ILE A N 1
ATOM 1362 C CA . ILE A 1 164 ? 38.971 16.249 -60.568 1.00 93.88 164 ILE A CA 1
ATOM 1363 C C . ILE A 1 164 ? 38.395 16.172 -61.985 1.00 93.88 164 ILE A C 1
ATOM 1365 O O . ILE A 1 164 ? 39.095 16.509 -62.944 1.00 93.88 164 ILE A O 1
ATOM 1369 N N . LYS A 1 165 ? 37.124 15.765 -62.118 1.00 93.00 165 LYS A N 1
ATOM 1370 C CA . LYS A 1 165 ? 36.409 15.731 -63.402 1.00 93.00 165 LYS A CA 1
ATOM 1371 C C . LYS A 1 165 ? 36.409 17.107 -64.067 1.00 93.00 165 LYS A C 1
ATOM 1373 O O . LYS A 1 165 ? 36.854 17.232 -65.203 1.00 93.00 165 LYS A O 1
ATOM 1378 N N . MET A 1 166 ? 36.006 18.149 -63.338 1.00 92.12 166 MET A N 1
ATOM 1379 C CA . MET A 1 166 ? 35.988 19.518 -63.865 1.00 92.12 166 MET A CA 1
ATOM 1380 C C . MET A 1 166 ? 37.386 20.011 -64.255 1.00 92.12 166 MET A C 1
ATOM 1382 O O . MET A 1 166 ? 37.554 20.594 -65.323 1.00 92.12 166 MET A O 1
ATOM 1386 N N . ALA A 1 167 ? 38.405 19.753 -63.431 1.00 93.50 167 ALA A N 1
ATOM 1387 C CA . ALA A 1 167 ? 39.778 20.141 -63.743 1.00 93.50 167 ALA A CA 1
ATOM 1388 C C . ALA A 1 167 ? 40.302 19.440 -65.006 1.00 93.50 167 ALA A C 1
ATOM 1390 O O . ALA A 1 167 ? 40.955 20.074 -65.830 1.00 93.50 167 ALA A O 1
ATOM 1391 N N . SER A 1 168 ? 39.980 18.160 -65.188 1.00 91.88 168 SER A N 1
ATOM 1392 C CA . SER A 1 168 ? 40.420 17.362 -66.337 1.00 91.88 168 SER A CA 1
ATOM 1393 C C . SER A 1 168 ? 39.777 17.836 -67.641 1.00 91.88 168 SER A C 1
ATOM 1395 O O . SER A 1 168 ? 40.490 18.051 -68.622 1.00 91.88 168 SER A O 1
ATOM 1397 N N . VAL A 1 169 ? 38.467 18.110 -67.633 1.00 89.69 169 VAL A N 1
ATOM 1398 C CA . VAL A 1 169 ? 37.766 18.722 -68.774 1.00 89.69 169 VAL A CA 1
ATOM 1399 C C . VAL A 1 169 ? 38.348 20.099 -69.092 1.00 89.69 169 VAL A C 1
ATOM 1401 O O . VAL A 1 169 ? 38.666 20.375 -70.248 1.00 89.69 169 VAL A O 1
ATOM 1404 N N . ASN A 1 170 ? 38.549 20.949 -68.079 1.00 90.56 170 ASN A N 1
ATOM 1405 C CA . ASN A 1 170 ? 39.113 22.288 -68.267 1.00 90.56 170 ASN A CA 1
ATOM 1406 C C . ASN A 1 170 ? 40.518 22.235 -68.892 1.00 90.56 170 ASN A C 1
ATOM 1408 O O . ASN A 1 170 ? 40.825 23.013 -69.797 1.00 90.56 170 ASN A O 1
ATOM 1412 N N . LEU A 1 171 ? 41.368 21.308 -68.437 1.00 89.75 171 LEU A N 1
ATOM 1413 C CA . LEU A 1 171 ? 42.702 21.100 -69.003 1.00 89.75 171 LEU A CA 1
ATOM 1414 C C . LEU A 1 171 ? 42.637 20.583 -70.445 1.00 89.75 171 LEU A C 1
ATOM 1416 O O . LEU A 1 171 ? 43.353 21.104 -71.297 1.00 89.75 171 LEU A O 1
ATOM 1420 N N . LEU A 1 172 ? 41.766 19.612 -70.745 1.00 86.88 172 LEU A N 1
ATOM 1421 C CA . LEU A 1 172 ? 41.569 19.109 -72.108 1.00 86.88 172 LEU A CA 1
ATOM 1422 C C . LEU A 1 172 ? 41.123 20.226 -73.059 1.00 86.88 172 LEU A C 1
ATOM 1424 O O . LEU A 1 172 ? 41.686 20.375 -74.143 1.00 86.88 172 LEU A O 1
ATOM 1428 N N . GLN A 1 173 ? 40.149 21.040 -72.645 1.00 87.00 173 GLN A N 1
ATOM 1429 C CA . GLN A 1 173 ? 39.680 22.183 -73.429 1.00 87.00 173 GLN A CA 1
ATOM 1430 C C . GLN A 1 173 ? 40.804 23.192 -73.692 1.00 87.00 173 GLN A C 1
ATOM 1432 O O . GLN A 1 173 ? 40.910 23.708 -74.803 1.00 87.00 173 GLN A O 1
ATOM 1437 N N . LEU A 1 174 ? 41.652 23.478 -72.698 1.00 86.38 174 LEU A N 1
ATOM 1438 C CA . LEU A 1 174 ? 42.795 24.380 -72.858 1.00 86.38 174 LEU A CA 1
ATOM 1439 C C . LEU A 1 174 ? 43.814 23.838 -73.871 1.00 86.38 174 LEU A C 1
ATOM 1441 O O . LEU A 1 174 ? 44.244 24.569 -74.760 1.00 86.38 174 LEU A O 1
ATOM 1445 N N . VAL A 1 175 ? 44.175 22.561 -73.747 1.00 85.25 175 VAL A N 1
ATOM 1446 C CA . VAL A 1 175 ? 45.141 21.888 -74.625 1.00 85.25 175 VAL A CA 1
ATOM 1447 C C . VAL A 1 175 ? 44.628 21.815 -76.065 1.00 85.25 175 VAL A C 1
ATOM 1449 O O . VAL A 1 175 ? 45.352 22.174 -76.991 1.00 85.25 175 VAL A O 1
ATOM 1452 N N . ASN A 1 176 ? 43.362 21.441 -76.266 1.00 83.56 176 ASN A N 1
ATOM 1453 C CA . ASN A 1 176 ? 42.754 21.396 -77.599 1.00 83.56 176 ASN A CA 1
ATOM 1454 C C . ASN A 1 176 ? 42.718 22.786 -78.258 1.00 83.56 176 ASN A C 1
ATOM 1456 O O . ASN A 1 176 ? 43.037 22.911 -79.440 1.00 83.56 176 ASN A O 1
ATOM 1460 N N . LYS A 1 177 ? 42.422 23.847 -77.485 1.00 83.50 177 LYS A N 1
ATOM 1461 C CA . LYS A 1 177 ? 42.499 25.238 -77.967 1.00 83.50 177 LYS A CA 1
ATOM 1462 C C . LYS A 1 177 ? 43.910 25.617 -78.426 1.00 83.50 177 LYS A C 1
ATOM 1464 O O . LYS A 1 177 ? 44.046 26.267 -79.456 1.00 83.50 177 LYS A O 1
ATOM 1469 N N . GLN A 1 178 ? 44.949 25.224 -77.685 1.00 79.56 178 GLN A N 1
ATOM 1470 C CA . GLN A 1 178 ? 46.347 25.508 -78.043 1.00 79.56 178 GLN A CA 1
ATOM 1471 C C . GLN A 1 178 ? 46.813 24.732 -79.280 1.00 79.56 178 GLN A C 1
ATOM 1473 O O . GLN A 1 178 ? 47.544 25.279 -80.100 1.00 79.56 178 GLN A O 1
ATOM 1478 N N . ALA A 1 179 ? 46.368 23.485 -79.434 1.00 75.00 179 ALA A N 1
ATOM 1479 C CA . ALA A 1 179 ? 46.692 22.645 -80.585 1.00 75.00 179 ALA A CA 1
ATOM 1480 C C . ALA A 1 179 ? 45.892 23.004 -81.856 1.00 75.00 179 ALA A C 1
ATOM 1482 O O . ALA A 1 179 ? 46.108 22.404 -82.905 1.00 75.00 179 ALA A O 1
ATOM 1483 N N . GLY A 1 180 ? 44.945 23.950 -81.778 1.00 73.19 180 GLY A N 1
ATOM 1484 C CA . GLY A 1 180 ? 44.062 24.311 -82.893 1.00 73.19 180 GLY A CA 1
ATOM 1485 C C . GLY A 1 180 ? 43.061 23.213 -83.280 1.00 73.19 180 GLY A C 1
ATOM 1486 O O . GLY A 1 180 ? 42.438 23.300 -84.337 1.00 73.19 180 GLY A O 1
ATOM 1487 N N . VAL A 1 181 ? 42.898 22.184 -82.442 1.00 72.50 181 VAL A N 1
ATOM 1488 C CA . VAL A 1 181 ? 41.980 21.063 -82.673 1.00 72.50 181 VAL A CA 1
ATOM 1489 C C . VAL A 1 181 ? 40.597 21.454 -82.153 1.00 72.50 181 VAL A C 1
ATOM 1491 O O . VAL A 1 181 ? 40.417 21.667 -80.952 1.00 72.50 181 VAL A O 1
ATOM 1494 N N . GLN A 1 182 ? 39.609 21.546 -83.046 1.00 60.06 182 GLN A N 1
ATOM 1495 C CA . GLN A 1 182 ? 38.209 21.694 -82.641 1.00 60.06 182 GLN A CA 1
ATOM 1496 C C . GLN A 1 182 ? 37.722 20.354 -82.071 1.00 60.06 182 GLN A C 1
ATOM 1498 O O . GLN A 1 182 ? 37.693 19.358 -82.783 1.00 60.06 182 GLN A O 1
ATOM 1503 N N . GLU A 1 183 ? 37.446 20.367 -80.763 1.00 60.16 183 GLU A N 1
ATOM 1504 C CA . GLU A 1 183 ? 36.746 19.357 -79.954 1.00 60.16 183 GLU A CA 1
ATOM 1505 C C . GLU A 1 183 ? 37.016 17.885 -80.315 1.00 60.16 183 GLU A C 1
ATOM 1507 O O . GLU A 1 183 ? 36.324 17.270 -81.119 1.00 60.16 183 GLU A O 1
ATOM 1512 N N . ALA A 1 184 ? 37.987 17.267 -79.632 1.00 60.47 184 ALA A N 1
ATOM 1513 C CA . ALA A 1 184 ? 37.968 15.813 -79.495 1.00 60.47 184 ALA A CA 1
ATOM 1514 C C . ALA A 1 184 ? 36.697 15.425 -78.717 1.00 60.47 184 ALA A C 1
ATOM 1516 O O . ALA A 1 184 ? 36.545 15.864 -77.575 1.00 60.47 184 ALA A O 1
ATOM 1517 N N . ASP A 1 185 ? 35.819 14.624 -79.328 1.00 70.31 185 ASP A N 1
ATOM 1518 C CA . ASP A 1 185 ? 34.559 14.122 -78.753 1.00 70.31 185 ASP A CA 1
ATOM 1519 C C . ASP A 1 185 ? 34.833 13.073 -77.658 1.00 70.31 185 ASP A C 1
ATOM 1521 O O . ASP A 1 185 ? 34.523 11.889 -77.776 1.00 70.31 185 ASP A O 1
ATOM 1525 N N . ILE A 1 186 ? 35.549 13.492 -76.612 1.00 77.38 186 ILE A N 1
ATOM 1526 C CA . ILE A 1 186 ? 35.787 12.690 -75.418 1.00 77.38 186 ILE A CA 1
ATOM 1527 C C . ILE A 1 186 ? 34.653 13.016 -74.445 1.00 77.38 186 ILE A C 1
ATOM 1529 O O . ILE A 1 186 ? 34.541 14.171 -74.017 1.00 77.38 186 ILE A O 1
ATOM 1533 N N . PRO A 1 187 ? 33.832 12.024 -74.056 1.00 80.38 187 PRO A N 1
ATOM 1534 C CA . PRO A 1 187 ? 32.743 12.238 -73.119 1.00 80.38 187 PRO A CA 1
ATOM 1535 C C . PRO A 1 187 ? 33.211 12.905 -71.823 1.00 80.38 187 PRO A C 1
ATOM 1537 O O . PRO A 1 187 ? 34.274 12.593 -71.279 1.00 80.38 187 PRO A O 1
ATOM 1540 N N . ILE A 1 188 ? 32.370 13.785 -71.277 1.00 74.75 188 ILE A N 1
ATOM 1541 C CA . ILE A 1 188 ? 32.630 14.493 -70.010 1.00 74.75 188 ILE A CA 1
ATOM 1542 C C . ILE A 1 188 ? 32.855 13.500 -68.852 1.00 74.75 188 ILE A C 1
ATOM 1544 O O . ILE A 1 188 ? 33.608 13.789 -67.919 1.00 74.75 188 ILE A O 1
ATOM 1548 N N . GLU A 1 189 ? 32.247 12.312 -68.919 1.00 81.38 189 GLU A N 1
ATOM 1549 C CA . GLU A 1 189 ? 32.400 11.263 -67.907 1.00 81.38 189 GLU A CA 1
ATOM 1550 C C . GLU A 1 189 ? 33.727 10.491 -67.990 1.00 81.38 189 GLU A C 1
ATOM 1552 O O . GLU A 1 189 ? 34.156 9.942 -66.971 1.00 81.38 189 GLU A O 1
ATOM 1557 N N . ASP A 1 190 ? 34.404 10.488 -69.145 1.00 87.06 190 ASP A N 1
ATOM 1558 C CA . ASP A 1 190 ? 35.655 9.754 -69.362 1.00 87.06 190 ASP A CA 1
ATOM 1559 C C . ASP A 1 190 ? 36.885 10.589 -68.975 1.00 87.06 190 ASP A C 1
ATOM 1561 O O . ASP A 1 190 ? 37.626 11.124 -69.802 1.00 87.06 190 ASP A O 1
ATOM 1565 N N . THR A 1 191 ? 37.116 10.701 -67.669 1.00 88.94 191 THR A N 1
ATOM 1566 C CA . THR A 1 191 ? 38.274 11.426 -67.119 1.00 88.94 191 THR A CA 1
ATOM 1567 C C . THR A 1 191 ? 39.612 10.807 -67.542 1.00 88.94 191 THR A C 1
ATOM 1569 O O . THR A 1 191 ? 40.594 11.527 -67.722 1.00 88.94 191 THR A O 1
ATOM 1572 N N . ASP A 1 192 ? 39.673 9.484 -67.714 1.00 89.00 192 ASP A N 1
ATOM 1573 C CA . ASP A 1 192 ? 40.908 8.788 -68.089 1.00 89.00 192 ASP A CA 1
ATOM 1574 C C . ASP A 1 192 ? 41.289 9.088 -69.545 1.00 89.00 192 ASP A C 1
ATOM 1576 O O . ASP A 1 192 ? 42.439 9.443 -69.821 1.00 89.00 192 ASP A O 1
ATOM 1580 N N . GLY A 1 193 ? 40.317 9.058 -70.463 1.00 86.75 193 GLY A N 1
ATOM 1581 C CA . GLY A 1 193 ? 40.497 9.492 -71.848 1.00 86.75 193 GLY A CA 1
ATOM 1582 C C . GLY A 1 193 ? 40.942 10.953 -71.956 1.00 86.75 193 GLY A C 1
ATOM 1583 O O . GLY A 1 193 ? 41.915 11.251 -72.660 1.00 86.75 193 GLY A O 1
ATOM 1584 N N . GL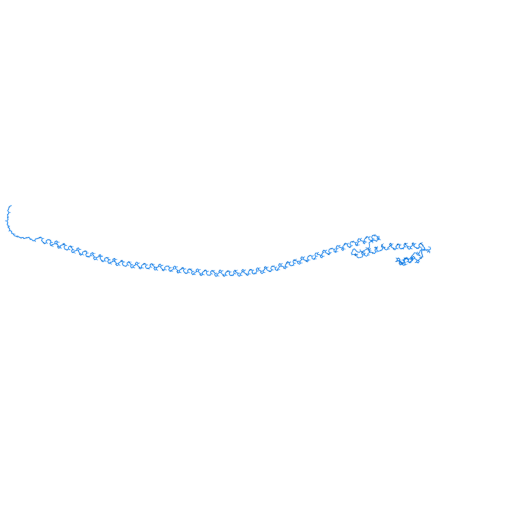N A 1 194 ? 40.310 11.857 -71.194 1.00 88.81 194 GLN A N 1
ATOM 1585 C CA . GLN A 1 194 ? 40.679 13.281 -71.143 1.00 88.81 194 GLN A CA 1
ATOM 1586 C C . GLN A 1 194 ? 42.146 13.466 -70.725 1.00 88.81 194 GLN A C 1
ATOM 1588 O O . GLN A 1 194 ? 42.917 14.147 -71.406 1.00 88.81 194 GLN A O 1
ATOM 1593 N N . LEU A 1 195 ? 42.566 12.817 -69.633 1.00 90.00 195 LEU A N 1
ATOM 1594 C CA . LEU A 1 195 ? 43.930 12.924 -69.110 1.00 90.00 195 LEU A CA 1
ATOM 1595 C C . LEU A 1 195 ? 44.972 12.263 -70.020 1.00 90.00 195 LEU A C 1
ATOM 1597 O O . LEU A 1 195 ? 46.083 12.783 -70.155 1.00 90.00 195 LEU A O 1
ATOM 1601 N N . LYS A 1 196 ? 44.637 11.143 -70.672 1.00 89.00 196 LYS A N 1
ATOM 1602 C CA . LYS A 1 196 ? 45.507 10.503 -71.671 1.00 89.00 196 LYS A CA 1
ATOM 1603 C C . LYS A 1 196 ? 45.761 11.421 -72.862 1.00 89.00 196 LYS A C 1
ATOM 1605 O O . LYS A 1 196 ? 46.910 11.538 -73.290 1.00 89.00 196 LYS A O 1
ATOM 1610 N N . ARG A 1 197 ? 44.730 12.113 -73.360 1.00 85.38 197 ARG A N 1
ATOM 1611 C CA . ARG A 1 197 ? 44.879 13.077 -74.459 1.00 85.38 197 ARG A CA 1
ATOM 1612 C C . AR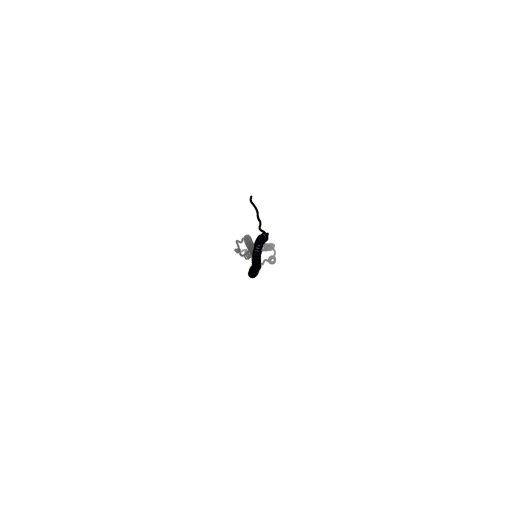G A 1 197 ? 45.726 14.280 -74.047 1.00 85.38 197 ARG A C 1
ATOM 1614 O O . ARG A 1 197 ? 46.665 14.617 -74.762 1.00 85.38 197 ARG A O 1
ATOM 1621 N N . VAL A 1 198 ? 45.459 14.863 -72.875 1.00 86.75 198 VAL A N 1
ATOM 1622 C CA . VAL A 1 198 ? 46.277 15.952 -72.306 1.00 86.75 198 VAL A CA 1
ATOM 1623 C C . VAL A 1 198 ? 47.745 15.530 -72.196 1.00 86.75 198 VAL A C 1
ATOM 1625 O O . VAL A 1 198 ? 48.636 16.266 -72.614 1.00 86.75 198 VAL A O 1
ATOM 1628 N N . ARG A 1 199 ? 48.015 14.318 -71.693 1.00 88.44 199 ARG A N 1
ATOM 1629 C CA . ARG A 1 199 ? 49.377 13.775 -71.601 1.00 88.44 199 ARG A CA 1
ATOM 1630 C C . ARG A 1 199 ? 50.048 13.662 -72.971 1.00 88.44 199 ARG A C 1
ATOM 1632 O O . ARG A 1 199 ? 51.214 14.032 -73.092 1.00 88.44 199 ARG A O 1
ATOM 1639 N N . ALA A 1 200 ? 49.341 13.137 -73.971 1.00 85.31 200 ALA A N 1
ATOM 1640 C CA . ALA A 1 200 ? 49.878 12.960 -75.318 1.00 85.31 200 ALA A CA 1
ATOM 1641 C C . ALA A 1 200 ? 50.266 14.302 -75.958 1.00 85.31 200 ALA A C 1
ATOM 1643 O O . ALA A 1 200 ? 51.343 14.403 -76.540 1.00 85.31 200 ALA A O 1
ATOM 1644 N N . GLU A 1 201 ? 49.440 15.337 -75.785 1.00 82.12 201 GLU A N 1
ATOM 1645 C CA . GLU A 1 201 ? 49.700 16.660 -76.364 1.00 82.12 201 GLU A CA 1
ATOM 1646 C C . GLU A 1 201 ? 50.821 17.428 -75.639 1.00 82.12 201 GLU A C 1
ATOM 1648 O O . GLU A 1 201 ? 51.616 18.141 -76.250 1.00 82.12 201 GLU A O 1
ATOM 1653 N N . ILE A 1 202 ? 50.948 17.264 -74.318 1.00 81.31 202 ILE A N 1
ATOM 1654 C CA . ILE A 1 202 ? 52.095 17.816 -73.578 1.00 81.31 202 ILE A CA 1
ATOM 1655 C C . ILE A 1 202 ? 53.393 17.139 -74.042 1.00 81.31 202 ILE A C 1
ATOM 1657 O O . ILE A 1 202 ? 54.418 17.802 -74.219 1.00 81.31 202 ILE A O 1
ATOM 1661 N N . ALA A 1 203 ? 53.359 15.821 -74.263 1.00 81.50 203 ALA A N 1
ATOM 1662 C CA . ALA A 1 203 ? 54.509 15.076 -74.760 1.00 81.50 203 ALA A CA 1
ATOM 1663 C C . ALA A 1 203 ? 54.885 15.491 -76.193 1.00 81.50 203 ALA A C 1
ATOM 1665 O O . ALA A 1 203 ? 56.067 15.728 -76.449 1.00 81.50 203 ALA A O 1
ATOM 1666 N N . SER A 1 204 ? 53.912 15.645 -77.103 1.00 75.69 204 SER A N 1
ATOM 1667 C CA . SER A 1 204 ? 54.158 16.138 -78.468 1.00 75.69 204 SER A CA 1
ATOM 1668 C C . SER A 1 204 ? 54.755 17.548 -78.442 1.00 75.69 204 SER A C 1
ATOM 1670 O O . SER A 1 204 ? 55.790 17.783 -79.065 1.00 75.69 204 SER A O 1
ATOM 1672 N N . SER A 1 205 ? 54.190 18.453 -77.639 1.00 70.56 205 SER A N 1
ATOM 1673 C CA . SER A 1 205 ? 54.657 19.838 -77.498 1.00 70.56 205 SER A CA 1
ATOM 1674 C C . SER A 1 205 ? 56.075 19.957 -76.927 1.00 70.56 205 SER A C 1
ATOM 1676 O O . SER A 1 205 ? 56.769 20.921 -77.233 1.00 70.56 205 SER A O 1
ATOM 1678 N N . PHE A 1 206 ? 56.542 19.004 -76.111 1.00 68.38 206 PHE A N 1
ATOM 1679 C CA . PHE A 1 206 ? 57.911 19.001 -75.568 1.00 68.38 206 PHE A CA 1
ATOM 1680 C C . PHE A 1 206 ? 58.921 18.281 -76.475 1.00 68.38 206 PHE A C 1
ATOM 1682 O O . PHE A 1 206 ? 60.111 18.613 -76.479 1.00 68.38 206 PHE A O 1
ATOM 1689 N N . LEU A 1 207 ? 58.459 17.296 -77.250 1.00 62.44 207 LEU A N 1
ATOM 1690 C CA . LEU A 1 207 ? 59.285 16.574 -78.215 1.00 62.44 207 LEU A CA 1
ATOM 1691 C C . LEU A 1 207 ? 59.523 17.405 -79.480 1.00 62.44 207 LEU A C 1
ATOM 1693 O O . LEU A 1 207 ? 60.667 17.471 -79.917 1.00 62.44 207 LEU A O 1
ATOM 1697 N N . LEU A 1 208 ? 58.510 18.114 -79.991 1.00 62.81 208 LEU A N 1
ATOM 1698 C CA . LEU A 1 208 ? 58.598 18.949 -81.198 1.00 62.81 208 LEU A CA 1
ATOM 1699 C C . LEU A 1 208 ? 59.760 19.972 -81.171 1.00 62.81 208 LEU A C 1
ATOM 1701 O O . LEU A 1 208 ? 60.521 20.027 -82.134 1.00 62.81 208 LEU A O 1
ATOM 1705 N N . PRO A 1 209 ? 60.000 20.742 -80.091 1.00 64.25 209 PRO A N 1
ATOM 1706 C CA . PRO A 1 209 ? 61.141 21.652 -80.007 1.00 64.25 209 PRO A CA 1
ATOM 1707 C C . PRO A 1 209 ? 62.486 20.926 -79.964 1.00 64.25 209 PRO A C 1
ATOM 1709 O O . PRO A 1 209 ? 63.468 21.429 -80.505 1.00 64.25 209 PRO A O 1
ATOM 1712 N N . LYS A 1 210 ? 62.561 19.750 -79.324 1.00 62.66 210 LYS A N 1
ATOM 1713 C CA . LYS A 1 210 ? 63.792 18.947 -79.285 1.00 62.66 210 LYS A CA 1
ATOM 1714 C C . LYS A 1 210 ? 64.104 18.363 -80.658 1.00 62.66 210 LYS A C 1
ATOM 1716 O O . LYS A 1 210 ? 65.243 18.466 -81.103 1.00 62.66 210 LYS A O 1
ATOM 1721 N N . THR A 1 211 ? 63.104 17.807 -81.336 1.00 61.81 211 THR A N 1
ATOM 1722 C CA . THR A 1 211 ? 63.249 17.241 -82.678 1.00 61.81 211 THR A CA 1
ATOM 1723 C C . THR A 1 211 ? 63.580 18.326 -83.700 1.00 61.81 211 THR A C 1
ATOM 1725 O O . THR A 1 211 ? 64.542 18.162 -84.441 1.00 61.81 211 THR A O 1
ATOM 1728 N N . LEU A 1 212 ? 62.896 19.477 -83.663 1.00 65.38 212 LEU A N 1
ATOM 1729 C CA . LEU A 1 212 ? 63.195 20.627 -84.525 1.00 65.38 212 LEU A CA 1
ATOM 1730 C C . LEU A 1 212 ? 64.586 21.213 -84.253 1.00 65.38 212 LEU A C 1
ATOM 1732 O O . LEU A 1 212 ? 65.299 21.552 -85.191 1.00 65.38 212 LEU A O 1
ATOM 1736 N N . ARG A 1 213 ? 65.019 21.299 -82.987 1.00 66.56 213 ARG A N 1
ATOM 1737 C CA . ARG A 1 213 ? 66.369 21.772 -82.640 1.00 66.56 213 ARG A CA 1
ATOM 1738 C C . ARG A 1 213 ? 67.448 20.839 -83.182 1.00 66.56 213 ARG A C 1
ATOM 1740 O O . ARG A 1 213 ? 68.407 21.332 -83.766 1.00 66.56 213 ARG A O 1
ATOM 1747 N N . ILE A 1 214 ? 67.279 19.524 -83.026 1.00 69.62 214 ILE A N 1
ATOM 1748 C CA . ILE A 1 214 ? 68.202 18.508 -83.553 1.00 69.62 214 ILE A CA 1
ATOM 1749 C C . ILE A 1 214 ? 68.204 18.528 -85.088 1.00 69.62 214 ILE A C 1
ATOM 1751 O O . ILE A 1 214 ? 69.281 18.501 -85.681 1.00 69.62 214 ILE A O 1
ATOM 1755 N N . GLN A 1 215 ? 67.036 18.652 -85.730 1.00 66.00 215 GLN A N 1
ATOM 1756 C CA . GLN A 1 215 ? 66.926 18.809 -87.185 1.00 66.00 215 GLN A CA 1
ATOM 1757 C C . GLN A 1 215 ? 67.657 20.061 -87.676 1.00 66.00 215 GLN A C 1
ATOM 1759 O O . GLN A 1 215 ? 68.499 19.940 -88.559 1.00 66.00 215 GLN A O 1
ATOM 1764 N N . CYS A 1 216 ? 67.424 21.229 -87.063 1.00 69.62 216 CYS A N 1
ATOM 1765 C CA . CYS A 1 216 ? 68.117 22.473 -87.407 1.00 69.62 216 CYS A CA 1
ATOM 1766 C C . CYS A 1 216 ? 69.643 22.358 -87.236 1.00 69.62 216 CYS A C 1
ATOM 1768 O O . CYS A 1 216 ? 70.403 22.805 -88.100 1.00 69.62 216 CYS A O 1
ATOM 1770 N N . GLN A 1 217 ? 70.106 21.729 -86.149 1.00 73.25 217 GLN A N 1
ATOM 1771 C CA . GLN A 1 217 ? 71.532 21.489 -85.898 1.00 73.25 217 GLN A CA 1
ATOM 1772 C C . GLN A 1 217 ? 72.141 20.534 -86.935 1.00 73.25 217 GLN A C 1
ATOM 1774 O O . GLN A 1 217 ? 73.239 20.784 -87.427 1.00 73.25 217 GLN A O 1
ATOM 1779 N N . ALA A 1 218 ? 71.419 19.481 -87.324 1.00 68.56 218 ALA A N 1
ATOM 1780 C CA . ALA A 1 218 ? 71.851 18.548 -88.359 1.00 68.56 218 ALA A CA 1
ATOM 1781 C C . ALA A 1 218 ? 71.908 19.204 -89.751 1.00 68.56 218 ALA A C 1
ATOM 1783 O O . ALA A 1 218 ? 72.869 18.984 -90.492 1.00 68.56 218 ALA A O 1
ATOM 1784 N N . SER A 1 219 ? 70.939 20.060 -90.098 1.00 75.06 219 SER A N 1
ATOM 1785 C CA . SER A 1 219 ? 70.975 20.843 -91.340 1.00 75.06 219 SER A CA 1
ATOM 1786 C C . SER A 1 219 ? 72.126 21.857 -91.366 1.00 75.06 219 SER A C 1
ATOM 1788 O O . SER A 1 219 ? 72.775 22.006 -92.400 1.00 75.06 219 SER A O 1
ATOM 1790 N N . PHE A 1 220 ? 72.458 22.485 -90.230 1.00 76.88 220 PHE A N 1
ATOM 1791 C CA . PHE A 1 220 ? 73.619 23.376 -90.112 1.00 76.88 220 PHE A CA 1
ATOM 1792 C C . PHE A 1 220 ? 74.949 22.627 -90.298 1.00 76.88 220 PHE A C 1
ATOM 1794 O O . PHE A 1 220 ? 75.837 23.102 -91.009 1.00 76.88 220 PHE A O 1
ATOM 1801 N N . LEU A 1 221 ? 75.082 21.430 -89.716 1.00 74.12 221 LEU A N 1
ATOM 1802 C CA . LEU A 1 221 ? 76.269 20.586 -89.889 1.00 74.12 221 LEU A CA 1
ATOM 1803 C C . LEU A 1 221 ? 76.451 20.139 -91.353 1.00 74.12 221 LEU A C 1
ATOM 1805 O O . LEU A 1 221 ? 77.579 20.157 -91.844 1.00 74.12 221 LEU A O 1
ATOM 1809 N N . ARG A 1 222 ? 75.367 19.825 -92.085 1.00 74.94 222 ARG A N 1
ATOM 1810 C CA . ARG A 1 222 ? 75.441 19.551 -93.539 1.00 74.94 222 ARG A CA 1
ATOM 1811 C C . ARG A 1 222 ? 75.910 20.765 -94.338 1.00 74.94 222 ARG A C 1
ATOM 1813 O O . ARG A 1 222 ? 76.787 20.626 -95.183 1.00 74.94 222 ARG A O 1
ATOM 1820 N N . GLN A 1 223 ? 75.358 21.950 -94.069 1.00 74.50 223 GLN A N 1
ATOM 1821 C CA . GLN A 1 223 ? 75.752 23.183 -94.768 1.00 74.50 223 GLN A CA 1
ATOM 1822 C C . GLN A 1 223 ? 77.197 23.606 -94.466 1.00 74.50 223 GLN A C 1
ATOM 1824 O O . GLN A 1 223 ? 77.839 24.237 -95.298 1.00 74.50 223 GLN A O 1
ATOM 1829 N N . SER A 1 224 ? 77.727 23.214 -93.307 1.00 75.50 224 SER A N 1
ATOM 1830 C CA . SER A 1 224 ? 79.103 23.504 -92.884 1.00 75.50 224 SER A CA 1
ATOM 1831 C C . SER A 1 224 ? 80.150 22.524 -93.448 1.00 75.50 224 SER A C 1
ATOM 1833 O O . SER A 1 224 ? 81.316 22.605 -93.070 1.00 75.50 224 SER A O 1
ATOM 1835 N N . GLY A 1 225 ? 79.761 21.596 -94.334 1.00 69.62 225 GLY A N 1
ATOM 1836 C CA . GLY A 1 225 ? 80.684 20.703 -95.049 1.00 69.62 225 GLY A CA 1
ATOM 1837 C C . GLY A 1 225 ? 81.111 19.437 -94.295 1.00 69.62 225 GLY A C 1
ATOM 1838 O O . GLY A 1 225 ? 82.056 18.772 -94.718 1.00 69.62 225 GLY A O 1
ATOM 1839 N N . PHE A 1 226 ? 80.438 19.076 -93.195 1.00 76.31 226 PHE A N 1
ATOM 1840 C CA . PHE A 1 226 ? 80.693 17.804 -92.507 1.00 76.31 226 PHE A CA 1
ATOM 1841 C C . PHE A 1 226 ? 80.198 16.610 -93.341 1.00 76.31 226 PHE A C 1
ATOM 1843 O O . PHE A 1 226 ? 79.162 16.694 -94.005 1.00 76.31 226 PHE A O 1
ATOM 1850 N N . SER A 1 227 ? 80.926 15.484 -93.303 1.00 73.75 227 SER A N 1
ATOM 1851 C CA . SER A 1 227 ? 80.578 14.296 -94.097 1.00 73.75 227 SER A CA 1
ATOM 1852 C C . SER A 1 227 ? 79.214 13.722 -93.696 1.00 73.75 227 SER A C 1
ATOM 1854 O O . SER A 1 227 ? 78.794 13.803 -92.535 1.00 73.75 227 SER A O 1
ATOM 1856 N N . ALA A 1 228 ? 78.525 13.104 -94.658 1.00 71.75 228 ALA A N 1
ATOM 1857 C CA . ALA A 1 228 ? 77.206 12.511 -94.443 1.00 71.75 228 ALA A CA 1
ATOM 1858 C C . ALA A 1 228 ? 77.200 11.467 -93.307 1.00 71.75 228 ALA A C 1
ATOM 1860 O O . ALA A 1 228 ? 76.234 11.396 -92.548 1.00 71.75 228 ALA A O 1
ATOM 1861 N N . GLU A 1 229 ? 78.295 10.722 -93.132 1.00 75.12 229 GLU A N 1
ATOM 1862 C CA . GLU A 1 229 ? 78.462 9.739 -92.052 1.00 75.12 229 GLU A CA 1
ATOM 1863 C C . GLU A 1 229 ? 78.504 10.395 -90.665 1.00 75.12 229 GLU A C 1
ATOM 1865 O O . GLU A 1 229 ? 77.916 9.882 -89.713 1.00 75.12 229 GLU A O 1
ATOM 1870 N N . LEU A 1 230 ? 79.139 11.565 -90.550 1.00 76.12 230 LEU A N 1
ATOM 1871 C CA . LEU A 1 230 ? 79.271 12.308 -89.294 1.00 76.12 230 LEU A CA 1
ATOM 1872 C C . LEU A 1 230 ? 77.933 12.919 -88.858 1.00 76.12 230 LEU A C 1
ATOM 1874 O O . LEU A 1 230 ? 77.558 12.834 -87.688 1.00 76.12 230 LEU A O 1
ATOM 1878 N N . VAL A 1 231 ? 77.171 13.465 -89.810 1.00 76.12 231 VAL A N 1
ATOM 1879 C CA . VAL A 1 231 ? 75.810 13.963 -89.553 1.00 76.12 231 VAL A CA 1
ATOM 1880 C C . VAL A 1 231 ? 74.858 12.811 -89.215 1.00 76.12 231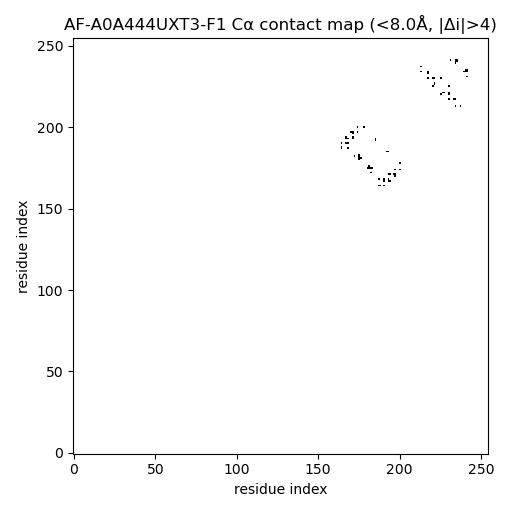 VAL A C 1
ATOM 1882 O O . VAL A 1 231 ? 74.041 12.938 -88.303 1.00 76.12 231 VAL A O 1
ATOM 1885 N N . SER A 1 232 ? 74.985 11.671 -89.901 1.00 74.62 232 SER A N 1
ATOM 1886 C CA . SER A 1 232 ? 74.201 10.468 -89.602 1.00 74.62 232 SER A CA 1
ATOM 1887 C C . SER A 1 232 ? 74.501 9.936 -88.199 1.00 74.62 232 SER A C 1
ATOM 1889 O O . SER A 1 232 ? 73.581 9.617 -87.450 1.00 74.62 232 SER A O 1
ATOM 1891 N N . SER A 1 233 ? 75.776 9.907 -87.801 1.00 77.38 233 SER A N 1
ATOM 1892 C CA . SER A 1 233 ? 76.191 9.515 -86.452 1.00 77.38 233 SER A CA 1
ATOM 1893 C C . SER A 1 233 ? 75.618 10.452 -85.380 1.00 77.38 233 SER A C 1
ATOM 1895 O O . SER A 1 233 ? 75.062 9.978 -84.391 1.00 77.38 233 SER A O 1
ATOM 1897 N N . PHE A 1 234 ? 75.640 11.775 -85.600 1.00 79.56 234 PHE A N 1
ATOM 1898 C CA . PHE A 1 234 ? 75.044 12.757 -84.683 1.00 79.56 234 PHE A CA 1
ATOM 1899 C C . PHE A 1 234 ? 73.531 12.558 -84.489 1.00 79.56 234 PHE A C 1
ATOM 1901 O O . PHE A 1 234 ? 73.046 12.612 -83.356 1.00 79.56 234 PHE A O 1
ATOM 1908 N N . LEU A 1 235 ? 72.785 12.295 -85.567 1.00 73.81 235 LEU A N 1
ATOM 1909 C CA . LEU A 1 235 ? 71.343 12.026 -85.499 1.00 73.81 235 LEU A CA 1
ATOM 1910 C C . LEU A 1 235 ? 71.039 10.734 -84.729 1.00 73.81 235 LEU A C 1
ATOM 1912 O O . LEU A 1 235 ? 70.171 10.740 -83.856 1.00 73.81 235 LEU A O 1
ATOM 1916 N N . ILE A 1 236 ? 71.806 9.668 -84.982 1.00 75.00 236 ILE A N 1
ATOM 1917 C CA . ILE A 1 236 ? 71.671 8.382 -84.284 1.00 75.00 236 ILE A CA 1
ATOM 1918 C C . ILE A 1 236 ? 71.992 8.541 -82.789 1.00 75.00 236 ILE A C 1
ATOM 1920 O O . ILE A 1 236 ? 71.232 8.073 -81.943 1.00 75.00 236 ILE A O 1
ATOM 1924 N N . HIS A 1 237 ? 73.071 9.251 -82.441 1.00 73.38 237 HIS A N 1
ATOM 1925 C CA . HIS A 1 237 ? 73.464 9.481 -81.043 1.00 73.38 237 HIS A CA 1
ATOM 1926 C C . HIS A 1 237 ? 72.480 10.386 -80.287 1.00 73.38 237 HIS A C 1
ATOM 1928 O O . HIS A 1 237 ? 72.314 10.256 -79.076 1.00 73.38 237 HIS A O 1
ATOM 1934 N N . SER A 1 238 ? 71.787 11.269 -81.008 1.00 67.25 238 SER A N 1
ATOM 1935 C CA . SER A 1 238 ? 70.727 12.128 -80.467 1.00 67.25 238 SER A CA 1
ATOM 1936 C C . SER A 1 238 ? 69.356 11.432 -80.400 1.00 67.25 238 SER A C 1
ATOM 1938 O O . SER A 1 238 ? 68.375 12.061 -80.004 1.00 67.25 238 SER A O 1
ATOM 1940 N N . GLY A 1 239 ? 69.275 10.145 -80.769 1.00 64.31 239 GLY A N 1
ATOM 1941 C CA . GLY A 1 239 ? 68.070 9.318 -80.661 1.00 64.31 239 GLY A CA 1
ATOM 1942 C C . GLY A 1 239 ? 67.083 9.422 -81.831 1.00 64.31 239 GLY A C 1
ATOM 1943 O O . GLY A 1 239 ? 65.931 9.026 -81.672 1.00 64.31 239 GLY A O 1
ATOM 1944 N N . PHE A 1 240 ? 67.496 9.944 -82.993 1.00 61.84 240 PHE A N 1
ATOM 1945 C CA . PHE A 1 240 ? 66.676 9.991 -84.211 1.00 61.84 240 PHE A CA 1
ATOM 1946 C C . PHE A 1 240 ? 66.948 8.764 -85.096 1.00 61.84 240 PHE A C 1
ATOM 1948 O O . PHE A 1 240 ? 68.090 8.524 -85.489 1.00 61.84 240 PHE A O 1
ATOM 1955 N N . SER A 1 241 ? 65.911 7.985 -85.427 1.00 50.25 241 SER A N 1
ATOM 1956 C CA . SER A 1 241 ? 66.042 6.864 -86.375 1.00 50.25 241 SER A CA 1
ATOM 1957 C C . SER A 1 241 ? 66.223 7.364 -87.813 1.00 50.25 241 SER A C 1
ATOM 1959 O O . SER A 1 241 ? 65.591 8.334 -88.231 1.00 50.25 241 SER A O 1
ATOM 1961 N N . ALA A 1 242 ? 67.094 6.686 -88.567 1.00 45.16 242 ALA A N 1
ATOM 1962 C CA . ALA A 1 242 ? 67.640 7.108 -89.862 1.00 45.16 242 ALA A CA 1
ATOM 1963 C C . ALA A 1 242 ? 66.630 7.204 -91.031 1.00 45.16 242 ALA A C 1
ATOM 1965 O O . ALA A 1 242 ? 66.990 7.673 -92.109 1.00 45.16 242 ALA A O 1
ATOM 1966 N N . GLU A 1 243 ? 65.372 6.806 -90.839 1.00 42.94 243 GLU A N 1
ATOM 1967 C CA . GLU A 1 243 ? 64.368 6.713 -91.913 1.00 42.94 243 GLU A CA 1
ATOM 1968 C C . GLU A 1 243 ? 63.797 8.062 -92.384 1.00 42.94 243 GLU A C 1
ATOM 1970 O O . GLU A 1 243 ? 63.221 8.132 -93.462 1.00 42.94 243 GLU A O 1
ATOM 1975 N N . LEU A 1 244 ? 64.002 9.160 -91.646 1.00 41.53 244 LEU A N 1
ATOM 1976 C CA . LEU A 1 244 ? 63.573 10.505 -92.074 1.00 41.53 244 LEU A CA 1
ATOM 1977 C C . LEU A 1 244 ? 64.633 11.265 -92.893 1.00 41.53 244 LEU A C 1
ATOM 1979 O O . LEU A 1 244 ? 64.353 12.348 -93.400 1.00 41.53 244 LEU A O 1
ATOM 1983 N N . ALA A 1 245 ? 65.847 10.725 -93.048 1.00 38.53 245 ALA A N 1
ATOM 1984 C CA . ALA A 1 245 ? 66.955 11.420 -93.711 1.00 38.53 245 ALA A CA 1
ATOM 1985 C C . ALA A 1 245 ? 66.950 11.319 -95.251 1.00 38.53 245 ALA A C 1
ATOM 1987 O O . ALA A 1 245 ? 67.789 11.961 -95.886 1.00 38.53 245 ALA A O 1
ATOM 1988 N N . SER A 1 246 ? 66.042 10.535 -95.841 1.00 39.78 246 SER A N 1
ATOM 1989 C CA . SER A 1 246 ? 66.042 10.175 -97.267 1.00 39.78 246 SER A CA 1
ATOM 1990 C C . SER A 1 246 ? 64.945 10.833 -98.118 1.00 39.78 2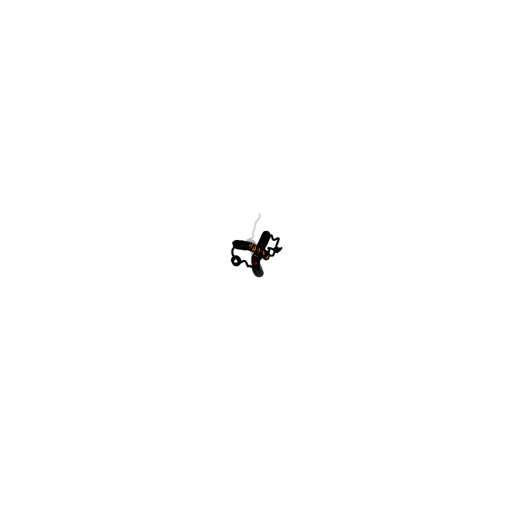46 SER A C 1
ATOM 1992 O O . SER A 1 246 ? 64.924 10.600 -99.323 1.00 39.78 246 SER A O 1
ATOM 1994 N N . SER A 1 247 ? 64.061 11.670 -97.557 1.00 38.00 247 SER A N 1
ATOM 1995 C CA . SER A 1 247 ? 62.930 12.236 -98.325 1.00 38.00 247 SER A CA 1
ATOM 1996 C C . SER A 1 247 ? 63.219 13.536 -99.097 1.00 38.00 247 SER A C 1
ATOM 1998 O O . SER A 1 247 ? 62.435 13.887 -99.968 1.00 38.00 247 SER A O 1
ATOM 2000 N N . ASP A 1 248 ? 64.369 14.193 -98.903 1.00 37.59 248 ASP A N 1
ATOM 2001 C CA . ASP A 1 248 ? 64.682 15.487 -99.555 1.00 37.59 248 ASP A CA 1
ATOM 2002 C C . ASP A 1 248 ? 65.555 15.379 -100.830 1.00 37.59 248 ASP A C 1
ATOM 2004 O O . ASP A 1 248 ? 66.254 16.321 -101.195 1.00 37.59 248 ASP A O 1
ATOM 2008 N N . THR A 1 249 ? 65.563 14.236 -101.531 1.00 41.47 249 THR A N 1
ATOM 2009 C CA . THR A 1 249 ? 66.369 14.072 -102.774 1.00 41.47 249 THR A CA 1
ATOM 2010 C C . THR A 1 249 ? 65.591 13.626 -104.012 1.00 41.47 249 THR A C 1
ATOM 2012 O O . THR A 1 249 ? 66.188 13.151 -104.975 1.00 41.47 249 THR A O 1
ATOM 2015 N N . GLN A 1 250 ? 64.276 13.845 -104.050 1.00 40.12 250 GLN A N 1
ATOM 2016 C CA . GLN A 1 250 ? 63.495 13.717 -105.283 1.00 40.12 250 GLN A CA 1
ATOM 2017 C C . GLN A 1 250 ? 62.502 14.870 -105.420 1.00 40.12 250 GLN A C 1
ATOM 2019 O O . GLN A 1 250 ? 61.334 14.718 -105.111 1.00 40.12 250 GLN A O 1
ATOM 2024 N N . ASP A 1 251 ? 62.994 16.023 -105.871 1.00 37.75 251 ASP A N 1
ATOM 2025 C CA . ASP A 1 251 ? 62.257 16.879 -106.807 1.00 37.75 251 ASP A CA 1
ATOM 2026 C C . ASP A 1 251 ? 63.227 17.880 -107.440 1.00 37.75 251 ASP A C 1
ATOM 2028 O O . ASP A 1 251 ? 63.449 18.998 -106.976 1.00 37.75 251 ASP A O 1
ATOM 2032 N N . SER A 1 252 ? 63.894 17.421 -108.499 1.00 34.22 252 SER A N 1
ATOM 2033 C CA . SER A 1 252 ? 64.624 18.246 -109.459 1.00 34.22 252 SER A CA 1
ATOM 2034 C C . SER A 1 252 ? 64.794 17.465 -110.769 1.00 34.22 252 SER A C 1
ATOM 2036 O O . SER A 1 252 ? 65.705 16.655 -110.899 1.00 34.22 252 SER A O 1
ATOM 2038 N N . VAL A 1 253 ? 63.953 17.820 -111.748 1.00 36.03 253 VAL A N 1
ATOM 2039 C CA . VAL A 1 253 ? 64.174 17.746 -113.210 1.00 36.03 253 VAL A CA 1
ATOM 2040 C C . VAL A 1 253 ? 63.798 16.446 -113.950 1.00 36.03 253 VAL A C 1
ATOM 2042 O O . VAL A 1 253 ? 64.601 15.527 -114.067 1.00 36.03 253 VAL A O 1
ATOM 2045 N N . GLN A 1 254 ? 62.600 16.464 -114.557 1.00 33.72 254 GLN A N 1
ATOM 2046 C CA . GLN A 1 254 ? 62.250 16.159 -115.970 1.00 33.72 254 GLN A CA 1
ATOM 2047 C C . GLN A 1 254 ? 60.710 16.309 -116.075 1.00 33.72 254 GLN A C 1
ATOM 2049 O O . GLN A 1 254 ? 60.006 15.594 -115.375 1.00 33.72 254 GLN A O 1
ATOM 2054 N N . SER A 1 255 ? 60.066 17.193 -116.846 1.00 35.75 255 SER A N 1
ATOM 2055 C CA . SER A 1 255 ? 60.410 18.064 -117.984 1.00 35.75 255 SER A CA 1
ATOM 2056 C C . SER A 1 255 ? 59.736 19.432 -117.843 1.00 35.75 255 SER A C 1
ATOM 2058 O O . SER A 1 255 ? 58.723 19.503 -117.113 1.00 35.75 255 SER A O 1
#

Organism: Acipenser ruthenus (NCBI:txid7906)

Secondary structure (DSSP, 8-state):
-------------HHHHHHHHHHHHHHHHHHHHHHHHHHHHHHHHHHHHHHHHHHHHHHHHHHHHHHHHHHHHHHHHHHHHHHHHHHHHHHHHHHHHHHHHHHHHHHHHHHHHHHHHHHHHHHHHHHHHHHHHHHHHHHHHHHHHHHHHHHHHHHHHHHHHHHHHHHHHHHHHHHHHHTT-------TT-HHHHHHHHHHHHHHHHHHHHHHHHHHHHHHHHHTT--HHHHHHHHHHTT--GGGTTGGG--S---

Foldseek 3Di:
DDDDDDDDDDDDDPPVVVVVVVVVVVVVVVVVVVVVVVVVVVVVVVVVVVVVVVVVVVVVVVVVVVVVVVVVVVVVVVVVVVVVVVVVVVVVVVVVVVVVVVVVVVVVVVVVVVVVVVVVVVVVVVVVVVVVVVVVVVVVVVVVVVVVVVVVVVVVVVVVVVVLLVVLVVLLVVLCVVVVHDDDPDDSPCSVVSVVNSVVSVVCVVVVVLVVVLVVVLVVCVVVPHDPVVSQVSCVVSPHDPPVVPPPPPDDDDD